Protein AF-X1DY77-F1 (afdb_monomer_lite)

pLDDT: mean 76.31, std 12.34, range [36.09, 91.56]

Secondary structure (DSSP, 8-state):
-----HHHHHHHHHHHHHHHHHHHHHHHHHS-TTTPPPHHHHHHHHHHIIIIIIHHHHHHHHHHHHHHHTT-THHHHHS-HHHHHHHHHHHHHHHHHHHTS--TTTTTTTHHHHHHHHHHHHHHHHHHHHHHHHHHHHHHHTTHHHHT-S-THHHHHHHHHHHHHHHHHHHHHHHHHHHHHHS-GGGPPPHHHHHHHHHHHHHHHHHHHHHHHHHHHHT-

Foldseek 3Di:
DLDLPLVVQLVLLVVLLVVQLVVLLVLLVLPPPLQHDDSVLSSVVSCCCSVVPLSVVLSVLLSVLSVCCVVPVLSVLCNDSLNSNLVSLVSSLVVCVVPVLPDPVCPPPRNVRNVVSSNVVSVVVSVVSVVVSVVSSCCVVVVLVVVVPPDPVLVVVLVVLLVVLLVVLVVVLVVLVVVLVPDDPVPRDPPVVSVVCSVVVSVVSSVVSNVVSCCPRRPD

Structure (mmCIF, N/CA/C/O backbone):
data_AF-X1DY77-F1
#
_entry.id   AF-X1DY77-F1
#
loop_
_atom_site.group_PDB
_atom_site.id
_atom_site.type_symbol
_atom_site.label_atom_id
_atom_site.label_alt_id
_atom_site.label_comp_id
_atom_site.label_asym_id
_atom_site.label_entity_id
_atom_site.label_seq_id
_atom_site.pdbx_PDB_ins_code
_atom_site.Cartn_x
_atom_site.Cartn_y
_atom_site.Cartn_z
_atom_site.occupancy
_atom_site.B_iso_or_equiv
_atom_site.auth_seq_id
_atom_site.auth_comp_id
_atom_site.auth_asym_id
_atom_site.auth_atom_id
_atom_site.pdbx_PDB_model_num
ATOM 1 N N . MET A 1 1 ? 27.088 0.551 -15.644 1.00 36.09 1 MET A N 1
ATOM 2 C CA . MET A 1 1 ? 27.548 -0.466 -14.673 1.00 36.09 1 MET A CA 1
ATOM 3 C C . MET A 1 1 ? 26.299 -1.178 -14.161 1.00 36.09 1 MET A C 1
ATOM 5 O O . MET A 1 1 ? 25.563 -0.593 -13.381 1.00 36.09 1 MET A O 1
ATOM 9 N N . PHE A 1 2 ? 25.967 -2.352 -14.708 1.00 44.09 2 PHE A N 1
ATOM 10 C CA . PHE A 1 2 ? 24.751 -3.098 -14.350 1.00 44.09 2 PHE A CA 1
ATOM 11 C C . PHE A 1 2 ? 25.019 -3.920 -13.085 1.00 44.09 2 PHE A C 1
ATOM 13 O O . PHE A 1 2 ? 25.392 -5.086 -13.156 1.00 44.09 2 PHE A O 1
ATOM 20 N N . GLY A 1 3 ? 24.928 -3.268 -11.926 1.00 52.00 3 GLY A N 1
ATOM 21 C CA . GLY A 1 3 ? 25.001 -3.931 -10.628 1.00 52.00 3 GLY A CA 1
ATOM 22 C C . GLY A 1 3 ? 23.601 -4.312 -10.166 1.00 52.00 3 GLY A C 1
ATOM 23 O O . GLY A 1 3 ? 22.729 -3.449 -10.092 1.00 52.00 3 GLY A O 1
ATOM 24 N N . LEU A 1 4 ? 23.393 -5.590 -9.856 1.00 59.97 4 LEU A N 1
ATOM 25 C CA . LEU A 1 4 ? 22.180 -6.063 -9.193 1.00 59.97 4 LEU A CA 1
ATOM 26 C C . LEU A 1 4 ? 22.016 -5.316 -7.865 1.00 59.97 4 LEU A C 1
ATOM 28 O O . LEU A 1 4 ? 22.877 -5.398 -6.986 1.00 59.97 4 LEU A O 1
ATOM 32 N N . ASN A 1 5 ? 20.914 -4.585 -7.703 1.00 75.88 5 ASN A N 1
ATOM 33 C CA . ASN A 1 5 ? 20.713 -3.695 -6.560 1.00 75.88 5 ASN A CA 1
ATOM 34 C C . ASN A 1 5 ? 19.994 -4.404 -5.400 1.00 75.88 5 ASN A C 1
ATOM 36 O O . ASN A 1 5 ? 19.032 -3.898 -4.816 1.00 75.88 5 ASN A O 1
ATOM 40 N N . TYR A 1 6 ? 20.485 -5.588 -5.021 1.00 78.75 6 TYR A N 1
ATOM 41 C CA . TYR A 1 6 ? 19.871 -6.419 -3.980 1.00 78.75 6 TYR A CA 1
ATOM 42 C C . TYR A 1 6 ? 19.746 -5.702 -2.627 1.00 78.75 6 TYR A C 1
ATOM 44 O O . TYR A 1 6 ? 18.747 -5.877 -1.929 1.00 78.75 6 TYR A O 1
ATOM 52 N N . GLY A 1 7 ? 20.715 -4.847 -2.276 1.00 80.88 7 GLY A N 1
ATOM 53 C CA . GLY A 1 7 ? 20.661 -4.030 -1.059 1.00 80.88 7 GLY A CA 1
ATOM 54 C C . GLY A 1 7 ? 19.498 -3.031 -1.067 1.00 80.88 7 GLY A C 1
ATOM 55 O O . GLY A 1 7 ? 18.752 -2.941 -0.091 1.00 80.88 7 GLY A O 1
ATOM 56 N N . LYS A 1 8 ? 19.280 -2.344 -2.197 1.00 81.69 8 LYS A N 1
ATOM 57 C CA . LYS A 1 8 ? 18.134 -1.442 -2.391 1.00 81.69 8 LYS A CA 1
ATOM 58 C C . LYS A 1 8 ? 16.816 -2.217 -2.318 1.00 81.69 8 LYS A C 1
ATOM 60 O O . LYS A 1 8 ? 15.925 -1.824 -1.568 1.00 81.69 8 LYS A O 1
ATOM 65 N N . ALA A 1 9 ? 16.721 -3.354 -3.011 1.00 81.62 9 ALA A N 1
ATOM 66 C CA . ALA A 1 9 ? 15.528 -4.199 -3.003 1.00 81.62 9 ALA A CA 1
ATOM 67 C C . ALA A 1 9 ? 15.159 -4.688 -1.589 1.00 81.62 9 ALA A C 1
ATOM 69 O O . ALA A 1 9 ? 13.974 -4.756 -1.246 1.00 81.62 9 ALA A O 1
ATOM 70 N N . LEU A 1 10 ? 16.156 -4.983 -0.748 1.00 84.19 10 LEU A N 1
ATOM 71 C CA . LEU A 1 10 ? 15.962 -5.381 0.647 1.00 84.19 10 LEU A CA 1
ATOM 72 C C . LEU A 1 10 ? 15.414 -4.218 1.488 1.00 84.19 10 LEU A C 1
ATOM 74 O O . LEU A 1 10 ? 14.390 -4.382 2.152 1.00 84.19 10 LEU A O 1
ATOM 78 N N . ILE A 1 11 ? 16.036 -3.036 1.415 1.00 85.50 11 ILE A N 1
ATOM 79 C CA . ILE A 1 11 ? 15.583 -1.836 2.142 1.00 85.50 11 ILE A CA 1
ATOM 80 C C . ILE A 1 11 ? 14.149 -1.473 1.745 1.00 85.50 11 ILE A C 1
ATOM 82 O O . ILE A 1 11 ? 13.287 -1.294 2.607 1.00 85.50 11 ILE A O 1
ATOM 86 N N . GLU A 1 12 ? 13.860 -1.429 0.445 1.00 82.75 12 GLU A N 1
ATOM 87 C CA . GLU A 1 12 ? 12.516 -1.139 -0.050 1.00 82.75 12 GLU A CA 1
ATOM 88 C C . GLU A 1 12 ? 11.497 -2.179 0.426 1.00 82.75 12 GLU A C 1
ATOM 90 O O . GLU A 1 12 ? 10.385 -1.818 0.802 1.00 82.75 12 GLU A O 1
ATOM 95 N N . SER A 1 13 ? 11.871 -3.463 0.460 1.00 86.00 13 SER A N 1
ATOM 96 C CA . SER A 1 13 ? 11.006 -4.533 0.971 1.00 86.00 13 SER A CA 1
ATOM 97 C C . SER A 1 13 ? 10.670 -4.343 2.452 1.00 86.00 13 SER A C 1
ATOM 99 O O . SER A 1 13 ? 9.516 -4.529 2.840 1.00 86.00 13 SER A O 1
ATOM 101 N N . ILE A 1 14 ? 11.639 -3.925 3.277 1.00 87.44 14 ILE A N 1
ATOM 102 C CA . ILE A 1 14 ? 11.403 -3.603 4.694 1.00 87.44 14 ILE A CA 1
ATOM 103 C C . ILE A 1 14 ? 10.400 -2.452 4.814 1.00 87.44 14 ILE A C 1
ATOM 105 O O . ILE A 1 14 ? 9.416 -2.571 5.548 1.00 87.44 14 ILE A O 1
ATOM 109 N N . ILE A 1 15 ? 10.625 -1.359 4.077 1.00 86.81 15 ILE A N 1
ATOM 110 C CA . ILE A 1 15 ? 9.761 -0.170 4.109 1.00 86.81 15 ILE A CA 1
ATOM 111 C C . ILE A 1 15 ? 8.336 -0.541 3.690 1.00 86.81 15 ILE A C 1
ATOM 113 O O . ILE A 1 15 ? 7.380 -0.239 4.402 1.00 86.81 15 ILE A O 1
ATOM 117 N N . ILE A 1 16 ? 8.189 -1.259 2.576 1.00 86.00 16 ILE A N 1
ATOM 118 C CA . ILE A 1 16 ? 6.907 -1.706 2.024 1.00 86.00 16 ILE A CA 1
ATOM 119 C C . ILE A 1 16 ? 6.121 -2.558 3.039 1.00 86.00 16 ILE A C 1
ATOM 121 O O . ILE A 1 16 ? 4.928 -2.328 3.265 1.00 86.00 16 ILE A O 1
ATOM 125 N N . VAL A 1 17 ? 6.782 -3.511 3.702 1.00 88.00 17 VAL A N 1
ATOM 126 C CA . VAL A 1 17 ? 6.154 -4.370 4.720 1.00 88.00 17 VAL A CA 1
ATOM 127 C C . VAL A 1 17 ? 5.771 -3.577 5.967 1.00 88.00 17 VAL A C 1
ATOM 129 O O . VAL A 1 17 ? 4.690 -3.787 6.529 1.00 88.00 17 VAL A O 1
ATOM 132 N N . PHE A 1 18 ? 6.623 -2.644 6.391 1.00 84.88 18 PHE A N 1
ATOM 133 C CA . PHE A 1 18 ? 6.347 -1.773 7.527 1.00 84.88 18 PHE A CA 1
ATOM 134 C C . PHE A 1 18 ? 5.140 -0.863 7.261 1.00 84.88 18 PHE A C 1
ATOM 136 O O . PHE A 1 18 ? 4.233 -0.783 8.092 1.00 84.88 18 PHE A O 1
ATOM 143 N N . VAL A 1 19 ? 5.067 -0.257 6.074 1.00 85.50 19 VAL A N 1
ATOM 144 C CA . VAL A 1 19 ? 3.920 0.549 5.631 1.00 85.50 19 VAL A CA 1
ATOM 145 C C . VAL A 1 19 ? 2.643 -0.291 5.618 1.00 85.50 19 VAL A C 1
ATOM 147 O O . VAL A 1 19 ? 1.632 0.127 6.185 1.00 85.50 19 VAL A O 1
ATOM 150 N N . LEU A 1 20 ? 2.677 -1.513 5.073 1.00 86.94 20 LEU A N 1
ATOM 151 C CA . LEU A 1 20 ? 1.517 -2.409 5.104 1.00 86.94 20 LEU A CA 1
ATOM 152 C C . LEU A 1 20 ? 1.081 -2.736 6.547 1.00 86.94 20 LEU A C 1
ATOM 154 O O . LEU A 1 20 ? -0.114 -2.735 6.859 1.00 86.94 20 LEU A O 1
ATOM 158 N N . TYR A 1 21 ? 2.025 -2.981 7.458 1.00 85.94 21 TYR A N 1
ATOM 159 C CA . TYR A 1 21 ? 1.723 -3.196 8.877 1.00 85.94 21 TYR A CA 1
ATOM 160 C C . TYR A 1 21 ? 1.044 -1.974 9.524 1.00 85.94 21 TYR A C 1
ATOM 162 O O . TYR A 1 21 ? 0.081 -2.127 10.281 1.00 85.94 21 TYR A O 1
ATOM 170 N N . LEU A 1 22 ? 1.490 -0.756 9.209 1.00 82.38 22 LEU A N 1
ATOM 171 C CA . LEU A 1 22 ? 0.853 0.467 9.702 1.00 82.38 22 LEU A CA 1
ATOM 172 C C . LEU A 1 22 ? -0.568 0.630 9.153 1.00 82.38 22 LEU A C 1
ATOM 174 O O . LEU A 1 22 ? -1.499 0.840 9.933 1.00 82.38 22 LEU A O 1
ATOM 178 N N . ILE A 1 23 ? -0.756 0.458 7.842 1.00 81.44 23 ILE A N 1
ATOM 179 C CA . ILE A 1 23 ? -2.066 0.595 7.193 1.00 81.44 23 ILE A CA 1
ATOM 180 C C . ILE A 1 23 ? -3.054 -0.442 7.727 1.00 81.44 23 ILE A C 1
ATOM 182 O O . ILE A 1 23 ? -4.193 -0.110 8.046 1.00 81.44 23 ILE A O 1
ATOM 186 N N . THR A 1 24 ? -2.635 -1.696 7.889 1.00 82.25 24 THR A N 1
ATOM 187 C CA . THR A 1 24 ? -3.516 -2.758 8.403 1.00 82.25 24 THR A CA 1
ATOM 188 C C . THR A 1 24 ? -3.959 -2.491 9.843 1.00 82.25 24 THR A C 1
ATOM 190 O O . THR A 1 24 ? -5.129 -2.692 10.179 1.00 82.25 24 THR A O 1
ATOM 193 N N . ASN A 1 25 ? -3.063 -1.981 10.692 1.00 79.88 25 ASN A N 1
ATOM 194 C CA . ASN A 1 25 ? -3.410 -1.544 12.043 1.00 79.88 25 ASN A CA 1
ATOM 195 C C . ASN A 1 25 ? -4.340 -0.331 12.037 1.00 79.88 25 ASN A C 1
ATOM 197 O O . ASN A 1 25 ? -5.276 -0.277 12.836 1.00 79.88 25 ASN A O 1
ATOM 201 N N . PHE A 1 26 ? -4.106 0.620 11.135 1.00 78.38 26 PHE A N 1
ATOM 202 C CA . PHE A 1 26 ? -4.973 1.774 10.961 1.00 78.38 26 PHE A CA 1
ATOM 203 C C . PHE A 1 26 ? -6.384 1.348 10.536 1.00 78.38 26 PHE A C 1
ATOM 205 O O . PHE A 1 26 ? -7.342 1.718 11.206 1.00 78.38 26 PHE A O 1
ATOM 212 N N . ILE A 1 27 ? -6.518 0.476 9.530 1.00 75.88 27 ILE A N 1
ATOM 213 C CA . ILE A 1 27 ? -7.805 -0.091 9.093 1.00 75.88 27 ILE A CA 1
ATOM 214 C C . ILE A 1 27 ? -8.527 -0.773 10.261 1.00 75.88 27 ILE A C 1
ATOM 216 O O . ILE A 1 27 ? -9.718 -0.546 10.463 1.00 75.88 27 ILE A O 1
ATOM 220 N N . ASN A 1 28 ? -7.823 -1.575 11.066 1.00 73.31 28 ASN A N 1
ATOM 221 C CA . ASN A 1 28 ? -8.437 -2.231 12.221 1.00 73.31 28 ASN A CA 1
ATOM 222 C C . ASN A 1 28 ? -8.915 -1.227 13.283 1.00 73.31 28 ASN A C 1
ATOM 224 O O . ASN A 1 28 ? -9.984 -1.419 13.854 1.00 73.31 28 ASN A O 1
ATOM 228 N N . ASN A 1 29 ? -8.170 -0.142 13.513 1.00 70.62 29 ASN A N 1
ATOM 229 C CA . ASN A 1 29 ? -8.554 0.910 14.458 1.00 70.62 29 ASN A CA 1
ATOM 230 C C . ASN A 1 29 ? -9.764 1.742 13.993 1.00 70.62 29 ASN A C 1
ATOM 232 O O . ASN A 1 29 ? -10.403 2.383 14.825 1.00 70.62 29 ASN A O 1
ATOM 236 N N . GLN A 1 30 ? -10.082 1.741 12.695 1.00 67.62 30 GLN A N 1
ATOM 237 C CA . GLN A 1 30 ? -11.253 2.434 12.139 1.00 67.62 30 GLN A CA 1
ATOM 238 C C . GLN A 1 30 ? -12.548 1.610 12.231 1.00 67.62 30 GLN A C 1
ATOM 240 O O . GLN A 1 30 ? -13.640 2.148 12.059 1.00 67.62 30 GLN A O 1
ATOM 245 N N . ILE A 1 31 ? -12.461 0.308 12.513 1.00 70.38 31 ILE A N 1
ATOM 246 C CA . ILE A 1 31 ? -13.645 -0.538 12.718 1.00 70.38 31 ILE A CA 1
ATOM 247 C C . ILE A 1 31 ? -14.280 -0.181 14.078 1.00 70.38 31 ILE A C 1
ATOM 249 O O . ILE A 1 31 ? -13.543 0.087 15.016 1.00 70.38 31 ILE A O 1
ATOM 253 N N . PRO A 1 32 ? -15.614 -0.154 14.237 1.00 59.62 32 PRO A N 1
ATOM 254 C CA . PRO A 1 32 ? -16.259 0.111 15.531 1.00 59.62 32 PRO A CA 1
ATOM 255 C C . PRO A 1 32 ? -15.797 -0.851 16.644 1.00 59.62 32 PRO A C 1
ATOM 257 O O . PRO A 1 32 ? -15.623 -2.039 16.376 1.00 59.62 32 PRO A O 1
ATOM 260 N N . GLU A 1 33 ? -15.585 -0.367 17.877 1.00 59.16 33 GLU A N 1
ATOM 261 C CA . GLU A 1 33 ? -14.994 -1.157 18.981 1.00 59.16 33 GLU A CA 1
ATOM 262 C C . GLU A 1 33 ? -15.805 -2.410 19.357 1.00 59.16 33 GLU A C 1
ATOM 264 O O . GLU A 1 33 ? -15.226 -3.431 19.727 1.00 59.16 33 GLU A O 1
ATOM 269 N N . ASP A 1 34 ? -17.127 -2.380 19.165 1.00 56.53 34 ASP A N 1
ATOM 270 C CA . ASP A 1 34 ? -18.046 -3.519 19.307 1.00 56.53 34 ASP A CA 1
ATOM 271 C C . ASP A 1 34 ? -17.766 -4.641 18.293 1.00 56.53 34 ASP A C 1
ATOM 273 O O . ASP A 1 34 ? -18.083 -5.810 18.528 1.00 56.53 34 ASP A O 1
ATOM 277 N N . LYS A 1 35 ? -17.120 -4.294 17.176 1.00 58.25 35 LYS A N 1
ATOM 278 C CA . LYS A 1 35 ? -16.745 -5.204 16.092 1.00 58.25 35 LYS A CA 1
ATOM 279 C C . LYS A 1 35 ? -15.238 -5.423 16.010 1.00 58.25 35 LYS A C 1
ATOM 281 O O . LYS A 1 35 ? -14.838 -6.297 15.258 1.00 58.25 35 LYS A O 1
ATOM 286 N N . GLN A 1 36 ? -14.396 -4.700 16.751 1.00 58.78 36 GLN A N 1
ATOM 287 C CA . GLN A 1 36 ? -12.937 -4.847 16.689 1.00 58.78 36 GLN A CA 1
ATOM 288 C C . GLN A 1 36 ? -12.445 -6.157 17.329 1.00 58.78 36 GLN A C 1
ATOM 290 O O . GLN A 1 36 ? -12.919 -6.601 18.379 1.00 58.78 36 GLN A O 1
ATOM 295 N N . LEU A 1 37 ? -11.409 -6.752 16.730 1.00 59.50 37 LEU A N 1
ATOM 296 C CA . LEU A 1 37 ? -10.575 -7.736 17.420 1.00 59.50 37 LEU A CA 1
ATOM 297 C C . LEU A 1 37 ? -9.810 -7.061 18.558 1.00 59.50 37 LEU A C 1
ATOM 299 O O . LEU A 1 37 ? -9.432 -5.894 18.455 1.00 59.50 37 LEU A O 1
ATOM 303 N N . SER A 1 38 ? -9.507 -7.819 19.617 1.00 63.75 38 SER A N 1
ATOM 304 C CA . SER A 1 38 ? -8.621 -7.340 20.682 1.00 63.75 38 SER A CA 1
ATOM 305 C C . SER A 1 38 ? -7.347 -6.749 20.070 1.00 63.75 38 SER A C 1
ATOM 307 O O . SER A 1 38 ? -6.587 -7.458 19.400 1.00 63.75 38 SER A O 1
ATOM 309 N N . LYS A 1 39 ? -7.125 -5.445 20.302 1.00 66.38 39 LYS A N 1
ATOM 310 C CA . LYS A 1 39 ? -6.032 -4.647 19.713 1.00 66.38 39 LYS A CA 1
ATOM 311 C C . LYS A 1 39 ? -4.674 -5.346 19.871 1.00 66.38 39 LYS A C 1
ATOM 313 O O . LYS A 1 39 ? -3.848 -5.309 18.963 1.00 66.38 39 LYS A O 1
ATOM 318 N N . LYS A 1 40 ? -4.461 -6.050 20.990 1.00 65.62 40 LYS A N 1
ATOM 319 C CA . LYS A 1 40 ? -3.225 -6.795 21.287 1.00 65.62 40 LYS A CA 1
ATOM 320 C C . LYS A 1 40 ? -3.063 -8.056 20.425 1.00 65.62 40 LYS A C 1
ATOM 322 O O . LYS A 1 40 ? -1.969 -8.324 19.933 1.00 65.62 40 LYS A O 1
ATOM 327 N N . VAL A 1 41 ? -4.142 -8.813 20.207 1.00 69.00 41 VAL A N 1
ATOM 328 C CA . VAL A 1 41 ? -4.125 -10.051 19.405 1.00 69.00 41 VAL A CA 1
ATOM 329 C C . VAL A 1 41 ? -3.974 -9.732 17.919 1.00 69.00 41 VAL A C 1
ATOM 331 O O . VAL A 1 41 ? -3.163 -10.364 17.240 1.00 69.00 41 VAL A O 1
ATOM 334 N N . PHE A 1 42 ? -4.703 -8.725 17.426 1.00 73.75 42 PHE A N 1
ATOM 335 C CA . PHE A 1 42 ? -4.614 -8.301 16.030 1.00 73.75 42 PHE A CA 1
ATOM 336 C C . PHE A 1 42 ? -3.218 -7.773 15.687 1.00 73.75 42 PHE A C 1
ATOM 338 O O . PHE A 1 42 ? -2.626 -8.249 14.722 1.00 73.75 42 PHE A O 1
ATOM 345 N N . LYS A 1 43 ? -2.642 -6.884 16.514 1.00 75.94 43 LYS A N 1
ATOM 346 C CA . LYS A 1 43 ? -1.280 -6.360 16.302 1.00 75.94 43 LYS A CA 1
ATOM 347 C C . LYS A 1 43 ? -0.238 -7.474 16.203 1.00 75.94 43 LYS A C 1
ATOM 349 O O . LYS A 1 43 ? 0.543 -7.493 15.259 1.00 75.94 43 LYS A O 1
ATOM 354 N N . ARG A 1 44 ? -0.261 -8.439 17.133 1.00 77.62 44 ARG A N 1
ATOM 355 C CA . ARG A 1 44 ? 0.700 -9.556 17.143 1.00 77.62 44 ARG A CA 1
ATOM 356 C C . ARG A 1 44 ? 0.577 -10.435 15.895 1.00 77.62 44 ARG A C 1
ATOM 358 O O . ARG A 1 44 ? 1.590 -10.837 15.335 1.00 77.62 44 ARG A O 1
ATOM 365 N N . ARG A 1 45 ? -0.648 -10.735 15.450 1.00 77.19 45 ARG A N 1
ATOM 366 C CA . ARG A 1 45 ? -0.871 -11.575 14.260 1.00 77.19 45 ARG A CA 1
ATOM 367 C C . ARG A 1 45 ? -0.602 -10.836 12.955 1.00 77.19 45 ARG A C 1
ATOM 369 O O . ARG A 1 45 ? -0.029 -11.437 12.056 1.00 77.19 45 ARG A O 1
ATOM 376 N N . SER A 1 46 ? -0.974 -9.561 12.863 1.00 79.06 46 SER A N 1
ATOM 377 C CA . SER A 1 46 ? -0.634 -8.716 11.715 1.00 79.06 46 SER A CA 1
ATOM 378 C C . SER A 1 46 ? 0.883 -8.615 11.560 1.00 79.06 46 SER A C 1
ATOM 380 O O . SER A 1 46 ? 1.399 -8.880 10.481 1.00 79.06 46 SER A O 1
ATOM 382 N N . ALA A 1 47 ? 1.611 -8.376 12.659 1.00 82.62 47 ALA A N 1
ATOM 383 C CA . ALA A 1 47 ? 3.072 -8.381 12.654 1.00 82.62 47 ALA A CA 1
ATOM 384 C C . ALA A 1 47 ? 3.641 -9.727 12.175 1.00 82.62 47 ALA A C 1
ATOM 386 O O . ALA A 1 47 ? 4.513 -9.743 11.314 1.00 82.62 47 ALA A O 1
ATOM 387 N N . LEU A 1 48 ? 3.114 -10.855 12.668 1.00 84.38 48 LEU A N 1
ATOM 388 C CA . LEU A 1 48 ? 3.561 -12.181 12.231 1.00 84.38 48 LEU A CA 1
ATOM 389 C C . LEU A 1 48 ? 3.350 -12.370 10.722 1.00 84.38 48 LEU A C 1
ATOM 391 O O . LEU A 1 48 ? 4.273 -12.769 10.023 1.00 84.38 48 LEU A O 1
ATOM 395 N N . ILE A 1 49 ? 2.167 -12.039 10.201 1.00 81.81 49 ILE A N 1
ATOM 396 C CA . ILE A 1 49 ? 1.888 -12.161 8.764 1.00 81.81 49 ILE A CA 1
ATOM 397 C C . ILE A 1 49 ? 2.819 -11.249 7.957 1.00 81.81 49 ILE A C 1
ATOM 399 O O . ILE A 1 49 ? 3.429 -11.713 6.999 1.00 81.81 49 ILE A O 1
ATOM 403 N N . CYS A 1 50 ? 2.968 -9.983 8.349 1.00 83.44 50 CYS A N 1
ATOM 404 C CA . CYS A 1 50 ? 3.815 -9.024 7.645 1.00 83.44 50 CYS A CA 1
ATOM 405 C C . CYS A 1 50 ? 5.292 -9.452 7.627 1.00 83.44 50 CYS A C 1
ATOM 407 O O . CYS A 1 50 ? 5.888 -9.553 6.559 1.00 83.44 50 CYS A O 1
ATOM 409 N N . PHE A 1 51 ? 5.883 -9.744 8.785 1.00 85.44 51 PHE A N 1
ATOM 410 C CA . PHE A 1 51 ? 7.329 -9.962 8.888 1.00 85.44 51 PHE A CA 1
ATOM 411 C C . PHE A 1 51 ? 7.769 -11.404 8.620 1.00 85.44 51 PHE A C 1
ATOM 413 O O . PHE A 1 51 ? 8.893 -11.611 8.181 1.00 85.44 51 PHE A O 1
ATOM 420 N N . VAL A 1 52 ? 6.916 -12.406 8.859 1.00 86.25 52 VAL A N 1
ATOM 421 C CA . VAL A 1 52 ? 7.296 -13.821 8.675 1.00 86.25 52 VAL A CA 1
ATOM 422 C C . VAL A 1 52 ? 6.841 -14.363 7.325 1.00 86.25 52 VAL A C 1
ATOM 424 O O . VAL A 1 52 ? 7.527 -15.194 6.745 1.00 86.25 52 VAL A O 1
ATOM 427 N N . ILE A 1 53 ? 5.690 -13.916 6.814 1.00 85.94 53 ILE A N 1
ATOM 428 C CA . ILE A 1 53 ? 5.114 -14.466 5.576 1.00 85.94 53 ILE A CA 1
ATOM 429 C C . ILE A 1 53 ? 5.331 -13.509 4.410 1.00 85.94 53 ILE A C 1
ATOM 431 O O . ILE A 1 53 ? 5.884 -13.891 3.385 1.00 85.94 53 ILE A O 1
ATOM 435 N N . VAL A 1 54 ? 4.892 -12.260 4.555 1.00 87.31 54 VAL A N 1
ATOM 436 C CA . VAL A 1 54 ? 4.900 -11.297 3.450 1.00 87.31 54 VAL A CA 1
ATOM 437 C C . VAL A 1 54 ? 6.325 -10.861 3.108 1.00 87.31 54 VAL A C 1
ATOM 439 O O . VAL A 1 54 ? 6.651 -10.770 1.928 1.00 87.31 54 VAL A O 1
ATOM 442 N N . PHE A 1 55 ? 7.182 -10.647 4.110 1.00 89.00 55 PHE A N 1
ATOM 443 C CA . PHE A 1 55 ? 8.558 -10.190 3.908 1.00 89.00 55 PHE A CA 1
ATOM 444 C C . PHE A 1 55 ? 9.435 -11.146 3.068 1.00 89.00 55 PHE A C 1
ATOM 446 O O . PHE A 1 55 ? 10.011 -10.685 2.082 1.00 89.00 55 PHE A O 1
ATOM 453 N N . PRO A 1 56 ? 9.503 -12.466 3.340 1.00 88.62 56 PRO A N 1
ATOM 454 C CA . PRO A 1 56 ? 10.245 -13.380 2.467 1.00 88.62 56 PRO A CA 1
ATOM 455 C C . PRO A 1 56 ? 9.674 -13.456 1.048 1.00 88.62 56 PRO A C 1
ATOM 457 O O . PRO A 1 56 ? 10.429 -13.531 0.082 1.00 88.62 56 PRO A O 1
ATOM 460 N N . ILE A 1 57 ? 8.343 -13.401 0.912 1.00 88.06 57 ILE A N 1
ATOM 461 C CA . ILE A 1 57 ? 7.680 -13.453 -0.397 1.00 88.06 57 ILE A CA 1
ATOM 462 C C . ILE A 1 57 ? 8.064 -12.237 -1.241 1.00 88.06 57 ILE A C 1
ATOM 464 O O . ILE A 1 57 ? 8.394 -12.400 -2.413 1.00 88.06 57 ILE A O 1
ATOM 468 N N . ILE A 1 58 ? 8.061 -11.028 -0.668 1.00 88.06 58 ILE A N 1
ATOM 469 C CA . ILE A 1 58 ? 8.385 -9.827 -1.444 1.00 88.06 58 ILE A CA 1
ATOM 470 C C . ILE A 1 58 ? 9.854 -9.774 -1.855 1.00 88.06 58 ILE A C 1
ATOM 472 O O . ILE A 1 58 ? 10.143 -9.415 -2.994 1.00 88.06 58 ILE A O 1
ATOM 476 N N . ILE A 1 59 ? 10.770 -10.196 -0.978 1.00 89.06 59 ILE A N 1
ATOM 477 C CA . ILE A 1 59 ? 12.188 -10.308 -1.334 1.00 89.06 59 ILE A CA 1
ATOM 478 C C . ILE A 1 59 ? 12.357 -11.292 -2.490 1.00 89.06 59 ILE A C 1
ATOM 480 O O . ILE A 1 59 ? 13.018 -10.963 -3.471 1.00 89.06 59 ILE A O 1
ATOM 484 N N . GLY A 1 60 ? 11.714 -12.461 -2.408 1.00 87.62 60 GLY A N 1
ATOM 485 C CA . GLY A 1 60 ? 11.756 -13.459 -3.475 1.00 87.62 60 GLY A CA 1
ATOM 486 C C . GLY A 1 60 ? 11.250 -12.906 -4.807 1.00 87.62 60 GLY A C 1
ATOM 487 O O . GLY A 1 60 ? 11.912 -13.069 -5.829 1.00 87.62 60 GLY A O 1
ATOM 488 N N . ILE A 1 61 ? 10.121 -12.193 -4.795 1.00 87.38 61 ILE A N 1
ATOM 489 C CA . ILE A 1 61 ? 9.547 -11.569 -5.997 1.00 87.38 61 ILE A CA 1
ATOM 490 C C . ILE A 1 61 ? 10.495 -10.518 -6.579 1.00 87.38 61 ILE A C 1
ATOM 492 O O . ILE A 1 61 ? 10.797 -10.577 -7.769 1.00 87.38 61 ILE A O 1
ATOM 496 N N . LYS A 1 62 ? 11.003 -9.590 -5.758 1.00 86.44 62 LYS A N 1
ATOM 497 C CA . LYS A 1 62 ? 11.916 -8.539 -6.226 1.00 86.44 62 LYS A CA 1
ATOM 498 C C . LYS A 1 62 ? 13.209 -9.112 -6.782 1.00 86.44 62 LYS A C 1
ATOM 500 O O . LYS A 1 62 ? 13.637 -8.707 -7.852 1.00 86.44 62 LYS A O 1
ATOM 505 N N . PHE A 1 63 ? 13.804 -10.093 -6.108 1.00 88.25 63 PHE A N 1
ATOM 506 C CA . PHE A 1 63 ? 15.022 -10.739 -6.598 1.00 88.25 63 PHE A CA 1
ATOM 507 C C . PHE A 1 63 ? 14.772 -11.476 -7.913 1.00 88.25 63 PHE A C 1
ATOM 509 O O . PHE A 1 63 ? 15.610 -11.426 -8.812 1.00 88.25 63 PHE A O 1
ATOM 516 N N . THR A 1 64 ? 13.606 -12.113 -8.049 1.00 87.81 64 THR A N 1
ATOM 517 C CA . THR A 1 64 ? 13.203 -12.776 -9.292 1.00 87.81 64 THR A CA 1
ATOM 518 C C . THR A 1 64 ? 13.051 -11.760 -10.422 1.00 87.81 64 THR A C 1
ATOM 520 O O . THR A 1 64 ? 13.624 -11.968 -11.484 1.00 87.81 64 THR A O 1
ATOM 523 N N . PHE A 1 65 ? 12.359 -10.636 -10.211 1.00 86.38 65 PHE A N 1
ATOM 524 C CA . PHE A 1 65 ? 12.211 -9.607 -11.247 1.00 86.38 65 PHE A CA 1
ATOM 525 C C . PHE A 1 65 ? 13.521 -8.893 -11.591 1.00 86.38 65 PHE A C 1
ATOM 527 O O . PHE A 1 65 ? 13.787 -8.689 -12.772 1.00 86.38 65 PHE A O 1
ATOM 534 N N . GLU A 1 66 ? 14.368 -8.594 -10.604 1.00 81.38 66 GLU A N 1
ATOM 535 C CA . GLU A 1 66 ? 15.706 -8.029 -10.827 1.00 81.38 66 GLU A CA 1
ATOM 536 C C . GLU A 1 66 ? 16.563 -8.964 -11.698 1.00 81.38 66 GLU A C 1
ATOM 538 O O . GLU A 1 66 ? 17.251 -8.526 -12.616 1.00 81.38 66 GLU A O 1
ATOM 543 N N . THR A 1 67 ? 16.473 -10.274 -11.447 1.00 85.12 67 THR A N 1
ATOM 544 C CA . THR A 1 67 ? 17.202 -11.289 -12.217 1.00 85.12 67 THR A CA 1
ATOM 545 C C . THR A 1 67 ? 16.614 -11.454 -13.618 1.00 85.12 67 THR A C 1
ATOM 547 O O . THR A 1 67 ? 17.354 -11.517 -14.594 1.00 85.12 67 THR A O 1
ATOM 550 N N . LEU A 1 68 ? 15.284 -11.498 -13.743 1.00 85.75 68 LEU A N 1
ATOM 551 C CA . LEU A 1 68 ? 14.594 -11.676 -15.022 1.00 85.75 68 LEU A CA 1
ATOM 552 C C . LEU A 1 68 ? 14.736 -10.463 -15.952 1.00 85.75 68 LEU A C 1
ATOM 554 O O . LEU A 1 68 ? 14.760 -10.640 -17.169 1.00 85.75 68 LEU A O 1
ATOM 558 N N . TRP A 1 69 ? 14.886 -9.253 -15.407 1.00 79.94 69 TRP A N 1
ATOM 559 C CA . TRP A 1 69 ? 15.153 -8.042 -16.192 1.00 79.94 69 TRP A CA 1
ATOM 560 C C . TRP A 1 69 ? 16.432 -8.148 -17.030 1.00 79.94 69 TRP A C 1
ATOM 562 O O . TRP A 1 69 ? 16.462 -7.642 -18.150 1.00 79.94 69 TRP A O 1
ATOM 572 N N . LEU A 1 70 ? 17.454 -8.862 -16.542 1.00 79.50 70 LEU A N 1
ATOM 573 C CA . LEU A 1 70 ? 18.679 -9.108 -17.312 1.00 79.50 70 LEU A CA 1
ATOM 574 C C . LEU A 1 70 ? 18.408 -9.868 -18.619 1.00 79.50 70 LEU A C 1
ATOM 576 O O . LEU A 1 70 ? 19.163 -9.722 -19.576 1.00 79.50 70 LEU A O 1
ATOM 580 N N . PHE A 1 71 ? 17.337 -10.665 -18.662 1.00 83.69 71 PHE A N 1
ATOM 581 C CA . PHE A 1 71 ? 16.953 -11.460 -19.827 1.00 83.69 71 PHE A CA 1
ATOM 582 C C . PHE A 1 71 ? 15.905 -10.767 -20.698 1.00 83.69 71 PHE A C 1
ATOM 584 O O . PHE A 1 71 ? 15.907 -10.947 -21.914 1.00 83.69 71 PHE A O 1
ATOM 591 N N . ASN A 1 72 ? 14.987 -10.000 -20.104 1.00 79.31 72 ASN A N 1
ATOM 592 C CA . ASN A 1 72 ? 13.953 -9.293 -20.853 1.00 79.31 72 ASN A CA 1
ATOM 593 C C . ASN A 1 72 ? 13.553 -7.986 -20.168 1.00 79.31 72 ASN A C 1
ATOM 595 O O . ASN A 1 72 ? 13.159 -7.966 -18.998 1.00 79.31 72 ASN A O 1
ATOM 599 N N . SER A 1 73 ? 13.553 -6.903 -20.948 1.00 75.50 73 SER A N 1
ATOM 600 C CA . SER A 1 73 ? 13.252 -5.576 -20.437 1.00 75.50 73 SER A CA 1
ATOM 601 C C . SER A 1 73 ? 11.827 -5.422 -19.881 1.00 75.50 73 SER A C 1
ATOM 603 O O . SER A 1 73 ? 11.547 -4.561 -19.052 1.00 75.50 73 SER A O 1
ATOM 605 N N . ILE A 1 74 ? 10.893 -6.285 -20.277 1.00 79.06 74 ILE A N 1
ATOM 606 C CA . ILE A 1 74 ? 9.519 -6.213 -19.774 1.00 79.06 74 ILE A CA 1
ATOM 607 C C . ILE A 1 74 ? 9.439 -6.410 -18.250 1.00 79.06 74 ILE A C 1
ATOM 609 O O . ILE A 1 74 ? 8.531 -5.888 -17.611 1.00 79.06 74 ILE A O 1
ATOM 613 N N . PHE A 1 75 ? 10.407 -7.107 -17.642 1.00 81.25 75 PHE A N 1
ATOM 614 C CA . PHE A 1 75 ? 10.412 -7.370 -16.201 1.00 81.25 75 PHE A CA 1
ATOM 615 C C . PHE A 1 75 ? 10.757 -6.148 -15.339 1.00 81.25 75 PHE A C 1
ATOM 617 O O . PHE A 1 75 ? 10.414 -6.149 -14.157 1.00 81.25 75 PHE A O 1
ATOM 624 N N . LEU A 1 76 ? 11.317 -5.070 -15.904 1.00 74.94 76 LEU A N 1
ATOM 625 C CA . LEU A 1 76 ? 11.466 -3.801 -15.172 1.00 74.94 76 LEU A CA 1
ATOM 626 C C . LEU A 1 76 ? 10.116 -3.176 -14.859 1.00 74.94 76 LEU A C 1
ATOM 628 O O . LEU A 1 76 ? 9.941 -2.657 -13.761 1.00 74.94 76 LEU A O 1
ATOM 632 N N . ALA A 1 77 ? 9.136 -3.317 -15.758 1.00 75.81 77 ALA A N 1
ATOM 633 C CA . ALA A 1 77 ? 7.783 -2.828 -15.510 1.00 75.81 77 ALA A CA 1
ATOM 634 C C . ALA A 1 77 ? 7.147 -3.472 -14.267 1.00 75.81 77 ALA A C 1
ATOM 636 O O . ALA A 1 77 ? 6.360 -2.845 -13.558 1.00 75.81 77 ALA A O 1
ATOM 637 N N . PHE A 1 78 ? 7.520 -4.720 -13.976 1.00 81.38 78 PHE A N 1
ATOM 638 C CA . PHE A 1 78 ? 7.030 -5.468 -12.821 1.00 81.38 78 PHE A CA 1
ATOM 639 C C . PHE A 1 78 ? 7.879 -5.263 -11.560 1.00 81.38 78 PHE A C 1
ATOM 641 O O . PHE A 1 78 ? 7.378 -5.458 -10.451 1.00 81.38 78 PHE A O 1
ATOM 648 N N . ASN A 1 79 ? 9.123 -4.796 -11.698 1.00 82.38 79 ASN A N 1
ATOM 649 C CA . ASN A 1 79 ? 10.019 -4.464 -10.588 1.00 82.38 79 ASN A CA 1
ATOM 650 C C . ASN A 1 79 ? 9.754 -3.061 -10.005 1.00 82.38 79 ASN A C 1
ATOM 652 O O . ASN A 1 79 ? 10.670 -2.311 -9.673 1.00 82.38 79 ASN A O 1
ATOM 656 N N . ASN A 1 80 ? 8.479 -2.686 -9.888 1.00 82.50 80 ASN A N 1
ATOM 657 C CA . ASN A 1 80 ? 8.053 -1.402 -9.342 1.00 82.50 80 ASN A CA 1
ATOM 658 C C . ASN A 1 80 ? 7.527 -1.574 -7.903 1.00 82.50 80 ASN A C 1
ATOM 660 O O . ASN A 1 80 ? 6.859 -2.563 -7.568 1.00 82.50 80 ASN A O 1
ATOM 664 N N . ASN A 1 81 ? 7.796 -0.589 -7.040 1.00 84.38 81 ASN A N 1
ATOM 665 C CA . ASN A 1 81 ? 7.299 -0.532 -5.664 1.00 84.38 81 ASN A CA 1
ATOM 666 C C . ASN A 1 81 ? 5.763 -0.575 -5.576 1.00 84.38 81 ASN A C 1
ATOM 668 O O . ASN A 1 81 ? 5.236 -1.235 -4.682 1.00 84.38 81 ASN A O 1
ATOM 672 N N . ALA A 1 82 ? 5.036 0.045 -6.509 1.00 85.31 82 ALA A N 1
ATOM 673 C CA . ALA A 1 82 ? 3.574 0.013 -6.559 1.00 85.31 82 ALA A CA 1
ATOM 674 C C . ALA A 1 82 ? 3.031 -1.400 -6.839 1.00 85.31 82 ALA A C 1
ATOM 676 O O . ALA A 1 82 ? 2.119 -1.870 -6.156 1.00 85.31 82 ALA A O 1
ATOM 677 N N . VAL A 1 83 ? 3.638 -2.113 -7.793 1.00 87.25 83 VAL A N 1
ATOM 678 C CA . VAL A 1 83 ? 3.282 -3.501 -8.142 1.00 87.25 83 VAL A CA 1
ATOM 679 C C . VAL A 1 83 ? 3.588 -4.437 -6.984 1.00 87.25 83 VAL A C 1
ATOM 681 O O . VAL A 1 83 ? 2.728 -5.196 -6.536 1.00 87.25 83 VAL A O 1
ATOM 684 N N . SER A 1 84 ? 4.797 -4.309 -6.440 1.00 87.81 84 SER A N 1
ATOM 685 C CA . SER A 1 84 ? 5.232 -4.984 -5.220 1.00 87.81 84 SER A CA 1
ATOM 686 C C . SER A 1 84 ? 4.216 -4.792 -4.091 1.00 87.81 84 SER A C 1
ATOM 688 O O . SER A 1 84 ? 3.781 -5.763 -3.470 1.00 87.81 84 SER A O 1
ATOM 690 N N . PHE A 1 85 ? 3.772 -3.551 -3.870 1.00 87.56 85 PHE A N 1
ATOM 691 C CA . PHE A 1 85 ? 2.793 -3.196 -2.848 1.00 87.56 85 PHE A CA 1
ATOM 692 C C . PHE A 1 85 ? 1.409 -3.827 -3.089 1.00 87.56 85 PHE A C 1
ATOM 694 O O . PHE A 1 85 ? 0.785 -4.351 -2.159 1.00 87.56 85 PHE A O 1
ATOM 701 N N . ALA A 1 86 ? 0.921 -3.837 -4.331 1.00 89.50 86 ALA A N 1
ATOM 702 C CA . ALA A 1 86 ? -0.352 -4.465 -4.686 1.00 89.50 86 ALA A CA 1
ATOM 703 C C . ALA A 1 86 ? -0.325 -5.991 -4.478 1.00 89.50 86 ALA A C 1
ATOM 705 O O . ALA A 1 86 ? -1.253 -6.563 -3.884 1.00 89.50 86 ALA A O 1
ATOM 706 N N . ILE A 1 87 ? 0.771 -6.649 -4.875 1.00 89.25 87 ILE A N 1
ATOM 707 C CA . ILE A 1 87 ? 0.964 -8.088 -4.666 1.00 89.25 87 ILE A CA 1
ATOM 708 C C . ILE A 1 87 ? 0.970 -8.406 -3.170 1.00 89.25 87 ILE A C 1
ATOM 710 O O . ILE A 1 87 ? 0.188 -9.250 -2.725 1.00 89.25 87 ILE A O 1
ATOM 714 N N . ILE A 1 88 ? 1.775 -7.704 -2.363 1.00 88.56 88 ILE A N 1
ATOM 715 C CA . ILE A 1 88 ? 1.850 -8.005 -0.927 1.00 88.56 88 ILE A CA 1
ATOM 716 C C . ILE A 1 88 ? 0.537 -7.741 -0.199 1.00 88.56 88 ILE A C 1
ATOM 718 O O . ILE A 1 88 ? 0.190 -8.482 0.718 1.00 88.56 88 ILE A O 1
ATOM 722 N N . THR A 1 89 ? -0.224 -6.732 -0.623 1.00 86.94 89 THR A N 1
ATOM 723 C CA . THR A 1 89 ? -1.538 -6.435 -0.051 1.00 86.94 89 THR A CA 1
ATOM 724 C C . THR A 1 89 ? -2.496 -7.595 -0.325 1.00 86.94 89 THR A C 1
ATOM 726 O O . THR A 1 89 ? -3.228 -8.034 0.566 1.00 86.94 89 THR A O 1
ATOM 729 N N . THR A 1 90 ? -2.440 -8.161 -1.532 1.00 89.81 90 THR A N 1
ATOM 730 C CA . THR A 1 90 ? -3.239 -9.327 -1.933 1.00 89.81 90 THR A CA 1
ATOM 731 C C . THR A 1 90 ? -2.832 -10.585 -1.158 1.00 89.81 90 THR A C 1
ATOM 733 O O . THR A 1 90 ? -3.686 -11.293 -0.615 1.00 89.81 90 THR A O 1
ATOM 736 N N . VAL A 1 91 ? -1.526 -10.834 -1.025 1.00 87.31 91 VAL A N 1
ATOM 737 C CA . VAL A 1 91 ? -0.972 -11.943 -0.231 1.00 87.31 91 VAL A CA 1
ATOM 738 C C . VAL A 1 91 ? -1.392 -11.809 1.234 1.00 87.31 91 VAL A C 1
ATOM 740 O O . VAL A 1 91 ? -1.952 -12.741 1.816 1.00 87.31 91 VAL A O 1
ATOM 743 N N . PHE A 1 92 ? -1.213 -10.628 1.826 1.00 87.25 92 PHE A N 1
ATOM 744 C CA . PHE A 1 92 ? -1.631 -10.347 3.194 1.00 87.25 92 PHE A CA 1
ATOM 745 C C . PHE A 1 92 ? -3.128 -10.581 3.386 1.00 87.25 92 PHE A C 1
ATOM 747 O O . PHE A 1 92 ? -3.524 -11.182 4.383 1.00 87.25 92 PHE A O 1
ATOM 754 N N . TYR A 1 93 ? -3.983 -10.160 2.450 1.00 85.50 93 TYR A N 1
ATOM 755 C CA . TYR A 1 93 ? -5.422 -10.427 2.522 1.00 85.50 93 TYR A CA 1
ATOM 756 C C . TYR A 1 93 ? -5.726 -11.930 2.601 1.00 85.50 93 TYR A C 1
ATOM 758 O O . TYR A 1 93 ? -6.514 -12.374 3.441 1.00 85.50 93 TYR A O 1
ATOM 766 N N . PHE A 1 94 ? -5.068 -12.732 1.764 1.00 84.56 94 PHE A N 1
ATOM 767 C CA . PHE A 1 94 ? -5.262 -14.177 1.747 1.00 84.56 94 PHE A CA 1
ATOM 768 C C . PHE A 1 94 ? -4.849 -14.827 3.078 1.00 84.56 94 PHE A C 1
ATOM 770 O O . PHE A 1 94 ? -5.608 -15.605 3.669 1.00 84.56 94 PHE A O 1
ATOM 777 N N . PHE A 1 95 ? -3.680 -14.455 3.605 1.00 81.38 95 PHE A N 1
ATOM 778 C CA . PHE A 1 95 ? -3.168 -14.998 4.863 1.00 81.38 95 PHE A CA 1
ATOM 779 C C . PHE A 1 95 ? -3.904 -14.465 6.091 1.00 81.38 95 PHE A C 1
ATOM 781 O O . PHE A 1 95 ? -4.201 -15.240 6.998 1.00 81.38 95 PHE A O 1
ATOM 788 N N . SER A 1 96 ? -4.280 -13.187 6.118 1.00 76.19 96 SER A N 1
ATOM 789 C CA . SER A 1 96 ? -5.091 -12.599 7.193 1.00 76.19 96 SER A CA 1
ATOM 790 C C . SER A 1 96 ? -6.452 -13.281 7.290 1.00 76.19 96 SER A C 1
ATOM 792 O O . SER A 1 96 ? -6.861 -13.675 8.384 1.00 76.19 96 SER A O 1
ATOM 794 N N . LYS A 1 97 ? -7.103 -13.566 6.155 1.00 73.19 97 LYS A N 1
ATOM 795 C CA . LYS A 1 97 ? -8.344 -14.350 6.119 1.00 73.19 97 LYS A CA 1
ATOM 796 C C . LYS A 1 97 ? -8.170 -15.745 6.733 1.00 73.19 97 LYS A C 1
ATOM 798 O O . LYS A 1 97 ? -9.092 -16.236 7.376 1.00 73.19 97 LYS A O 1
ATOM 803 N N . LYS A 1 98 ? -7.017 -16.398 6.563 1.00 72.56 98 LYS A N 1
ATOM 804 C CA . LYS A 1 98 ? -6.786 -17.769 7.056 1.00 72.56 98 LYS A CA 1
ATOM 805 C C . LYS A 1 98 ? -6.256 -17.825 8.493 1.00 72.56 98 LYS A C 1
ATOM 807 O O . LYS A 1 98 ? -6.636 -18.724 9.234 1.00 72.56 98 LYS A O 1
ATOM 812 N N . LEU A 1 99 ? -5.388 -16.895 8.891 1.00 67.25 99 LEU A N 1
ATOM 813 C CA . LEU A 1 99 ? -4.649 -16.927 10.160 1.00 67.25 99 LEU A CA 1
ATOM 814 C C . LEU A 1 99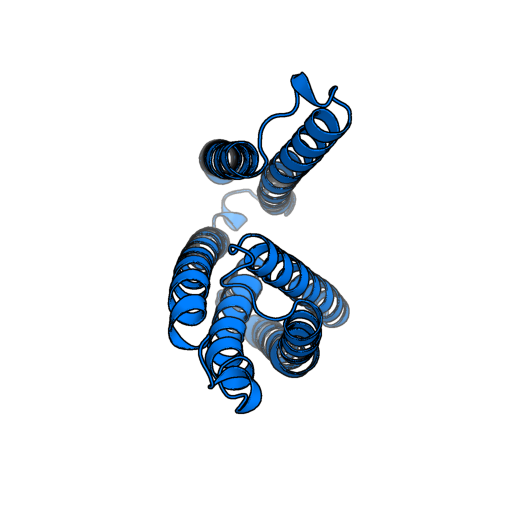 ? -5.279 -16.066 11.253 1.00 67.25 99 LEU A C 1
ATOM 816 O O . LEU A 1 99 ? -5.163 -16.409 12.425 1.00 67.25 99 LEU A O 1
ATOM 820 N N . ILE A 1 100 ? -5.970 -14.975 10.917 1.00 63.88 100 ILE A N 1
ATOM 821 C CA . ILE A 1 100 ? -6.636 -14.130 11.922 1.00 63.88 100 ILE A CA 1
ATOM 822 C C . ILE A 1 100 ? -8.019 -14.698 12.282 1.00 63.88 100 ILE A C 1
ATOM 824 O O . ILE A 1 100 ? -8.432 -14.597 13.433 1.00 63.88 100 ILE A O 1
ATOM 828 N N . LEU A 1 101 ? -8.692 -15.388 11.352 1.00 58.56 101 LEU A N 1
ATOM 829 C CA . LEU A 1 101 ? -10.064 -15.896 11.525 1.00 58.56 101 LEU A CA 1
ATOM 830 C C . LEU A 1 101 ? -10.174 -17.358 12.013 1.00 58.56 101 LEU A C 1
ATOM 832 O O . LEU A 1 101 ? -11.274 -17.895 12.031 1.00 58.56 101 LEU A O 1
ATOM 836 N N . LYS A 1 102 ? -9.073 -18.043 12.367 1.00 55.94 102 LYS A N 1
ATOM 837 C CA . LYS A 1 102 ? -9.101 -19.476 12.758 1.00 55.94 102 LYS A CA 1
ATOM 838 C C . LYS A 1 102 ? -9.092 -19.726 14.274 1.00 55.94 102 LYS A C 1
ATOM 840 O O . LYS A 1 102 ? -9.089 -20.884 14.692 1.00 55.94 102 LYS A O 1
ATOM 845 N N . ASP A 1 103 ? -9.053 -18.681 15.100 1.00 55.94 103 ASP A N 1
ATOM 846 C CA . ASP A 1 103 ? -8.865 -18.823 16.548 1.00 55.94 103 ASP A CA 1
ATOM 847 C C . ASP A 1 103 ? -10.147 -19.272 17.271 1.00 55.94 103 ASP A C 1
ATOM 849 O O . ASP A 1 103 ? -11.155 -18.568 17.293 1.00 55.94 103 ASP A O 1
ATOM 853 N N . LYS A 1 104 ? -10.094 -20.442 17.919 1.00 48.34 104 LYS A N 1
ATOM 854 C CA . LYS A 1 104 ? -11.220 -21.019 18.669 1.00 48.34 104 LYS A CA 1
ATOM 855 C C . LYS A 1 104 ? -11.652 -20.156 19.868 1.00 48.34 104 LYS A C 1
ATOM 857 O O . LYS A 1 104 ? -12.808 -20.251 20.260 1.00 48.34 104 LYS A O 1
ATOM 862 N N . ARG A 1 105 ? -10.792 -19.271 20.404 1.00 50.69 105 ARG A N 1
ATOM 863 C CA . ARG A 1 105 ? -11.159 -18.334 21.494 1.00 50.69 105 ARG A CA 1
ATOM 864 C C . ARG A 1 105 ? -12.071 -17.176 21.053 1.00 50.69 105 ARG A C 1
ATOM 866 O O . ARG A 1 105 ? -12.654 -16.522 21.907 1.00 50.69 105 ARG A O 1
ATOM 873 N N . ILE A 1 106 ? -12.212 -16.923 19.746 1.00 51.28 106 ILE A N 1
ATOM 874 C CA . ILE A 1 106 ? -13.047 -15.838 19.183 1.00 51.28 106 ILE A CA 1
ATOM 875 C C . ILE A 1 106 ? -14.425 -16.361 18.705 1.00 51.28 106 ILE A C 1
ATOM 877 O O . ILE A 1 106 ? -15.352 -15.575 18.491 1.00 51.28 106 ILE A O 1
ATOM 881 N N . ARG A 1 107 ? -14.603 -17.691 18.623 1.00 46.62 107 ARG A N 1
ATOM 882 C CA . ARG A 1 107 ? -15.806 -18.364 18.087 1.00 46.62 107 ARG A CA 1
ATOM 883 C C . ARG A 1 107 ? -17.104 -18.130 18.853 1.00 46.62 107 ARG A C 1
ATOM 885 O O . ARG A 1 107 ? -18.162 -18.310 18.268 1.00 46.62 107 ARG A O 1
ATOM 892 N N . ALA A 1 108 ? -17.053 -17.744 20.127 1.00 47.22 108 ALA A N 1
ATOM 893 C CA . ALA A 1 108 ? -18.237 -17.818 20.983 1.00 47.22 108 ALA A CA 1
ATOM 894 C C . ALA A 1 108 ? -19.318 -16.744 20.719 1.00 47.22 108 ALA A C 1
ATOM 896 O O . ALA A 1 108 ? -20.453 -16.966 21.115 1.00 47.22 108 ALA A O 1
ATOM 897 N N . SER A 1 109 ? -19.039 -15.621 20.036 1.00 47.16 109 SER A N 1
ATOM 898 C CA . SER A 1 109 ? -20.122 -14.708 19.578 1.00 47.16 109 SER A CA 1
ATOM 899 C C . SER A 1 109 ? -19.733 -13.633 1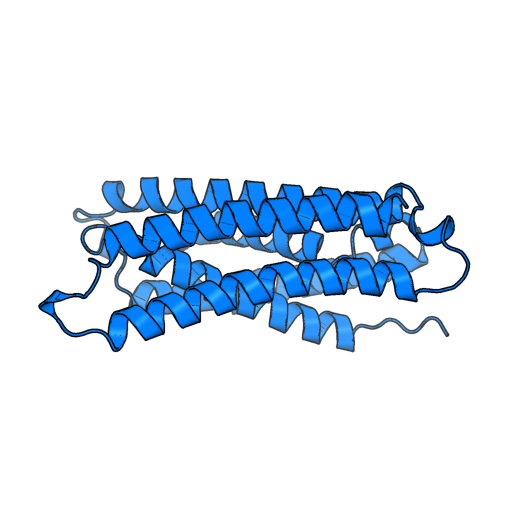8.546 1.00 47.16 109 SER A C 1
ATOM 901 O O . SER A 1 109 ? -20.613 -13.017 17.947 1.00 47.16 109 SER A O 1
ATOM 903 N N . ARG A 1 110 ? -18.435 -13.379 18.290 1.00 50.09 110 ARG A N 1
ATOM 904 C CA . ARG A 1 110 ? -17.970 -12.197 17.519 1.00 50.09 110 ARG A CA 1
ATOM 905 C C . ARG A 1 110 ? -17.487 -12.462 16.084 1.00 50.09 110 ARG A C 1
ATOM 907 O O . ARG A 1 110 ? -17.261 -11.505 15.343 1.00 50.09 110 ARG A O 1
ATOM 914 N N . GLU A 1 111 ? -17.348 -13.721 15.651 1.00 50.12 111 GLU A N 1
ATOM 915 C CA . GLU A 1 111 ? -16.782 -14.067 14.327 1.00 50.12 111 GLU A CA 1
ATOM 916 C C . GLU A 1 111 ? -17.606 -13.551 13.133 1.00 50.12 111 GLU A C 1
ATOM 918 O O . GLU A 1 111 ? -17.038 -13.181 12.101 1.00 50.12 111 GLU A O 1
ATOM 923 N N . VAL A 1 112 ? -18.936 -13.488 13.249 1.00 51.28 112 VAL A N 1
ATOM 924 C CA . VAL A 1 112 ? -19.813 -13.132 12.118 1.00 51.28 112 VAL A CA 1
ATOM 925 C C . VAL A 1 112 ? -19.860 -11.614 11.882 1.00 51.28 112 VAL A C 1
ATOM 927 O O . VAL A 1 112 ? -19.931 -1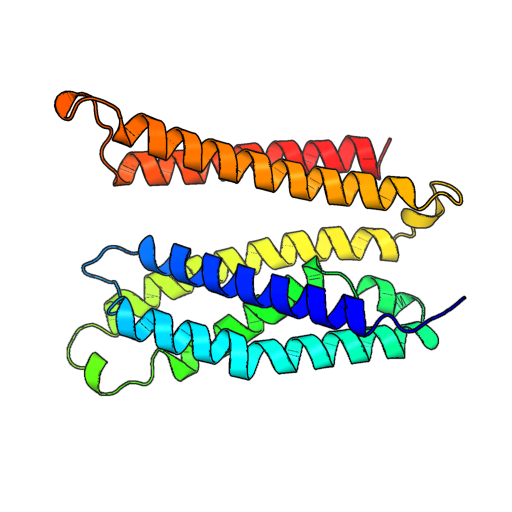1.171 10.732 1.00 51.28 112 VAL A O 1
ATOM 930 N N . HIS A 1 113 ? -19.747 -10.803 12.943 1.00 51.09 113 HIS A N 1
ATOM 931 C CA . HIS A 1 113 ? -19.887 -9.344 12.858 1.00 51.09 113 HIS A CA 1
ATOM 932 C C . HIS A 1 113 ? -18.608 -8.598 12.436 1.00 51.09 113 HIS A C 1
ATOM 934 O O . HIS A 1 113 ? -18.723 -7.583 11.750 1.00 51.09 113 HIS A O 1
ATOM 940 N N . PHE A 1 114 ? -17.406 -9.094 12.762 1.00 54.59 114 PHE A N 1
ATOM 941 C CA . PHE A 1 114 ? -16.127 -8.474 12.352 1.00 54.59 114 PHE A CA 1
ATOM 942 C C . PHE A 1 114 ? -15.719 -8.815 10.913 1.00 54.59 114 PHE A C 1
ATOM 944 O O . PHE A 1 114 ? -15.182 -7.983 10.177 1.00 54.59 114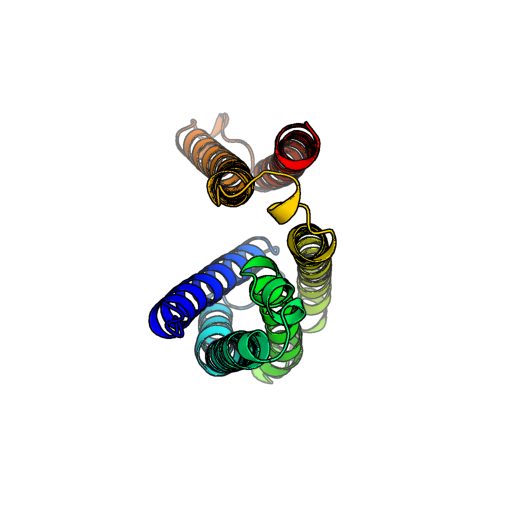 PHE A O 1
ATOM 951 N N . LYS A 1 115 ? -15.984 -10.058 10.495 1.00 62.72 115 LYS A N 1
ATOM 952 C CA . LYS A 1 115 ? -15.490 -10.610 9.229 1.00 62.72 115 LYS A CA 1
ATOM 953 C C . LYS A 1 115 ? -15.979 -9.812 8.021 1.00 62.72 115 LYS A C 1
ATOM 955 O O . LYS A 1 115 ? -15.211 -9.582 7.095 1.00 62.72 115 LYS A O 1
ATOM 960 N N . LYS A 1 116 ? -17.231 -9.348 8.034 1.00 66.56 116 LYS A N 1
ATOM 961 C CA . LYS A 1 116 ? -17.832 -8.602 6.916 1.00 66.56 116 LYS A CA 1
ATOM 962 C C . LYS A 1 116 ? -17.219 -7.201 6.703 1.00 66.56 116 LYS A C 1
ATOM 964 O O . LYS A 1 116 ? -16.774 -6.949 5.583 1.00 66.56 116 LYS A O 1
ATOM 969 N N . PRO A 1 117 ? -17.152 -6.298 7.705 1.00 69.25 117 PRO A N 1
ATOM 970 C CA . PRO A 1 117 ? -16.625 -4.945 7.508 1.00 69.25 117 PRO A CA 1
ATOM 971 C C . PRO A 1 117 ? -15.128 -4.919 7.190 1.00 69.25 117 PRO A C 1
ATOM 973 O O . PRO A 1 117 ? -14.741 -4.237 6.244 1.00 69.25 117 PRO A O 1
ATOM 976 N N . PHE A 1 118 ? -14.299 -5.705 7.892 1.00 72.00 118 PHE A N 1
ATOM 977 C CA . PHE A 1 118 ? -12.863 -5.772 7.595 1.00 72.00 118 PHE A CA 1
ATOM 978 C C . PHE A 1 118 ? -12.615 -6.270 6.166 1.00 72.00 118 PHE A C 1
ATOM 980 O O . PHE A 1 118 ? -11.883 -5.635 5.415 1.00 72.00 118 PHE A O 1
ATOM 987 N N . ILE A 1 119 ? -13.284 -7.353 5.747 1.00 75.81 119 ILE A N 1
ATOM 988 C CA . ILE A 1 119 ? -13.149 -7.879 4.380 1.00 75.81 119 ILE A CA 1
ATOM 989 C C . ILE A 1 119 ? -13.613 -6.859 3.337 1.00 75.81 119 ILE A C 1
ATOM 991 O O . ILE A 1 119 ? -12.969 -6.741 2.298 1.00 75.81 119 ILE A O 1
ATOM 995 N N . LYS A 1 120 ? -14.709 -6.133 3.590 1.00 77.75 120 LYS A N 1
ATOM 996 C CA . LYS A 1 120 ? -15.219 -5.124 2.653 1.00 77.75 120 LYS A CA 1
ATOM 997 C C . LYS A 1 120 ? -14.207 -3.993 2.459 1.00 77.75 120 LYS A C 1
ATOM 999 O O . LYS A 1 120 ? -13.869 -3.691 1.319 1.00 77.75 120 LYS A O 1
ATOM 1004 N N . ILE A 1 121 ? -13.690 -3.423 3.550 1.00 76.44 121 ILE A N 1
ATOM 1005 C CA . ILE A 1 121 ? -12.699 -2.336 3.500 1.00 76.44 121 ILE A CA 1
ATOM 1006 C C . ILE A 1 121 ? -11.405 -2.824 2.844 1.00 76.44 121 ILE A C 1
ATOM 1008 O O . ILE A 1 121 ? -10.887 -2.169 1.946 1.00 76.44 121 ILE A O 1
ATOM 1012 N N . PHE A 1 122 ? -10.914 -4.005 3.228 1.00 79.81 122 PHE A N 1
ATOM 1013 C CA . PHE A 1 122 ? -9.667 -4.536 2.683 1.00 79.81 122 PHE A CA 1
ATOM 1014 C C . PHE A 1 122 ? -9.778 -4.892 1.193 1.00 79.81 122 PHE A C 1
ATOM 1016 O O . PHE A 1 122 ? -8.819 -4.721 0.451 1.00 79.81 122 PHE A O 1
ATOM 1023 N N . ARG A 1 123 ? -10.953 -5.334 0.721 1.00 81.12 123 ARG A N 1
ATOM 1024 C CA . ARG A 1 123 ? -11.205 -5.564 -0.710 1.00 81.12 123 ARG A CA 1
ATOM 1025 C C . ARG A 1 123 ? -11.171 -4.261 -1.511 1.00 81.12 123 ARG A C 1
ATOM 1027 O O . ARG A 1 123 ? -10.596 -4.249 -2.592 1.00 81.12 123 ARG A O 1
ATOM 1034 N N . ILE A 1 124 ? -11.757 -3.184 -0.982 1.00 79.75 124 ILE A N 1
ATOM 1035 C CA . ILE A 1 124 ? -11.674 -1.852 -1.603 1.00 79.75 124 ILE A CA 1
ATOM 1036 C C . ILE A 1 124 ? -10.213 -1.392 -1.643 1.00 79.75 124 ILE A C 1
ATOM 1038 O O . ILE A 1 124 ? -9.747 -0.942 -2.683 1.00 79.75 124 ILE A O 1
ATOM 1042 N N . PHE A 1 125 ? -9.474 -1.582 -0.547 1.00 81.12 125 PHE A N 1
ATOM 1043 C CA . PHE A 1 125 ? -8.054 -1.243 -0.472 1.00 81.12 125 PHE A CA 1
ATOM 1044 C C . PHE A 1 125 ? -7.211 -1.997 -1.514 1.00 81.12 125 PHE A C 1
ATOM 1046 O O . PHE A 1 125 ? -6.422 -1.365 -2.205 1.00 81.12 125 PHE A O 1
ATOM 1053 N N . ILE A 1 126 ? -7.430 -3.308 -1.697 1.00 86.00 126 ILE A N 1
ATOM 1054 C CA . ILE A 1 126 ? -6.799 -4.090 -2.779 1.00 86.00 126 ILE A CA 1
ATOM 1055 C C . ILE A 1 126 ? -7.140 -3.501 -4.156 1.00 86.00 126 ILE A C 1
ATOM 1057 O O . ILE A 1 126 ? -6.264 -3.382 -5.003 1.00 86.00 126 ILE A O 1
ATOM 1061 N N . GLY A 1 127 ? -8.401 -3.123 -4.390 1.00 81.31 127 GLY A N 1
ATOM 1062 C CA . GLY A 1 127 ? -8.802 -2.496 -5.652 1.00 81.31 127 GLY A CA 1
ATOM 1063 C C . GLY A 1 127 ? -8.024 -1.208 -5.932 1.00 81.31 127 GLY A C 1
ATOM 1064 O O . GLY A 1 127 ? -7.484 -1.044 -7.021 1.00 81.31 127 GLY A O 1
ATOM 1065 N N . ILE A 1 128 ? -7.898 -0.335 -4.928 1.00 81.94 128 ILE A N 1
ATOM 1066 C CA . ILE A 1 128 ? -7.146 0.923 -5.038 1.00 81.94 128 ILE A CA 1
ATOM 1067 C C . ILE A 1 128 ? -5.662 0.655 -5.317 1.00 81.94 128 ILE A C 1
ATOM 1069 O O . ILE A 1 128 ? -5.092 1.273 -6.212 1.00 81.94 128 ILE A O 1
ATOM 1073 N N . THR A 1 129 ? -5.028 -0.277 -4.597 1.00 87.19 129 THR A N 1
ATOM 1074 C CA . THR A 1 129 ? -3.598 -0.565 -4.800 1.00 87.19 129 THR A CA 1
ATOM 1075 C C . THR A 1 129 ? -3.311 -1.150 -6.178 1.00 87.19 129 THR A C 1
ATOM 1077 O O . THR A 1 129 ? -2.288 -0.811 -6.768 1.00 87.19 129 THR A O 1
ATOM 1080 N N . TRP A 1 130 ? -4.214 -1.962 -6.731 1.00 91.56 130 TRP A N 1
ATOM 1081 C CA . TRP A 1 130 ? -4.084 -2.463 -8.101 1.00 91.56 130 TRP A CA 1
ATOM 1082 C C . TRP A 1 130 ? -4.304 -1.389 -9.163 1.00 91.56 130 TRP A C 1
ATOM 1084 O O . TRP A 1 130 ? -3.581 -1.392 -10.153 1.00 91.56 130 TRP A O 1
ATOM 1094 N N . ILE A 1 131 ? -5.236 -0.451 -8.960 1.00 85.12 131 ILE A N 1
ATOM 1095 C CA . ILE A 1 131 ? -5.394 0.696 -9.871 1.00 85.12 131 ILE A CA 1
ATOM 1096 C C . ILE A 1 131 ? -4.085 1.490 -9.934 1.00 85.12 131 ILE A C 1
ATOM 1098 O O . ILE A 1 131 ? -3.583 1.757 -11.023 1.00 85.12 131 ILE A O 1
ATOM 1102 N N . ILE A 1 132 ? -3.488 1.789 -8.775 1.00 82.81 132 ILE A N 1
ATOM 1103 C CA . ILE A 1 132 ? -2.192 2.475 -8.700 1.00 82.81 132 ILE A CA 1
ATOM 1104 C C . ILE A 1 132 ? -1.107 1.642 -9.399 1.00 82.81 132 ILE A C 1
ATOM 1106 O O . ILE A 1 132 ? -0.368 2.169 -10.223 1.00 82.81 132 ILE A O 1
ATOM 1110 N N . ALA A 1 133 ? -1.034 0.334 -9.137 1.00 86.69 133 ALA A N 1
ATOM 1111 C CA . ALA A 1 133 ? -0.054 -0.539 -9.780 1.00 86.69 133 ALA A CA 1
ATOM 1112 C C . ALA A 1 133 ? -0.180 -0.556 -11.311 1.00 86.69 133 ALA A C 1
ATOM 1114 O O . ALA A 1 133 ? 0.839 -0.513 -11.988 1.00 86.69 133 ALA A O 1
ATOM 1115 N N . ILE A 1 134 ? -1.397 -0.576 -11.865 1.00 85.62 134 ILE A N 1
ATOM 1116 C CA . ILE A 1 134 ? -1.625 -0.552 -13.318 1.00 85.62 134 ILE A CA 1
ATOM 1117 C C . ILE A 1 134 ? -1.131 0.762 -13.930 1.00 85.62 134 ILE A C 1
ATOM 1119 O O . ILE A 1 134 ? -0.455 0.724 -14.956 1.00 85.62 134 ILE A O 1
ATOM 1123 N N . ILE A 1 135 ? -1.404 1.903 -13.285 1.00 82.12 135 ILE A N 1
ATOM 1124 C CA . ILE A 1 135 ? -0.881 3.208 -13.722 1.00 82.12 135 ILE A CA 1
ATOM 1125 C C . ILE A 1 135 ? 0.650 3.154 -13.775 1.00 82.12 135 ILE A C 1
ATOM 1127 O O . ILE A 1 135 ? 1.244 3.474 -14.801 1.00 82.12 135 ILE A O 1
ATOM 1131 N N . PHE A 1 136 ? 1.292 2.655 -12.720 1.00 81.38 136 PHE A N 1
ATOM 1132 C CA . PHE A 1 136 ? 2.752 2.563 -12.655 1.00 81.38 136 PHE A CA 1
ATOM 1133 C C . PHE A 1 136 ? 3.370 1.509 -13.588 1.00 81.38 136 PHE A C 1
ATOM 1135 O O . PHE A 1 136 ? 4.499 1.701 -14.021 1.00 81.38 136 PHE A O 1
ATOM 1142 N N . ILE A 1 137 ? 2.660 0.427 -13.929 1.00 83.25 137 ILE A N 1
ATOM 1143 C CA . ILE A 1 137 ? 3.084 -0.541 -14.960 1.00 83.25 137 ILE A CA 1
ATOM 1144 C C . ILE A 1 137 ? 2.999 0.093 -16.350 1.00 83.25 137 ILE A C 1
ATOM 1146 O O . ILE A 1 137 ? 3.841 -0.178 -17.203 1.00 83.25 137 ILE A O 1
ATOM 1150 N N . SER A 1 138 ? 1.980 0.923 -16.591 1.00 80.50 138 SER A N 1
ATOM 1151 C CA . SER A 1 138 ? 1.741 1.510 -17.911 1.00 80.50 138 SER A CA 1
ATOM 1152 C C . SER A 1 138 ? 2.884 2.418 -18.373 1.00 80.50 138 SER A C 1
ATOM 1154 O O . SER A 1 138 ? 3.176 2.439 -19.563 1.00 80.50 138 SER A O 1
ATOM 1156 N N . ILE A 1 139 ? 3.593 3.077 -17.449 1.00 75.12 139 ILE A N 1
ATOM 1157 C CA . ILE A 1 139 ? 4.710 3.992 -17.744 1.00 75.12 139 ILE A CA 1
ATOM 1158 C C . ILE A 1 139 ? 5.857 3.286 -18.504 1.00 75.12 139 ILE A C 1
ATOM 1160 O O . ILE A 1 139 ? 6.109 3.645 -19.660 1.00 75.12 139 ILE A O 1
ATOM 1164 N N . PRO A 1 140 ? 6.512 2.249 -17.938 1.00 72.56 140 PRO A N 1
ATOM 1165 C CA . PRO A 1 140 ? 7.559 1.502 -18.634 1.00 72.56 140 PRO A CA 1
ATOM 1166 C C . PRO A 1 140 ? 7.021 0.720 -19.835 1.00 72.56 140 PRO A C 1
ATOM 1168 O O . PRO A 1 140 ? 7.715 0.591 -20.842 1.00 72.56 140 PRO A O 1
ATOM 1171 N N . LEU A 1 141 ? 5.786 0.202 -19.766 1.00 77.31 141 LEU A N 1
ATOM 1172 C CA . LEU A 1 141 ? 5.212 -0.621 -20.838 1.00 77.31 141 LEU A CA 1
ATOM 1173 C C . LEU A 1 141 ? 4.924 0.187 -22.112 1.00 77.31 141 LEU A C 1
ATOM 1175 O O . LEU A 1 141 ? 5.165 -0.295 -23.216 1.00 77.31 141 LEU A O 1
ATOM 1179 N N . LEU A 1 142 ? 4.426 1.416 -21.959 1.00 74.06 142 LEU A N 1
ATOM 1180 C CA . LEU A 1 142 ? 4.173 2.344 -23.063 1.00 74.06 142 LEU A CA 1
ATOM 1181 C C . LEU A 1 142 ? 5.455 3.027 -23.554 1.00 74.06 142 LEU A C 1
ATOM 1183 O O . LEU A 1 142 ? 5.409 3.806 -24.503 1.00 74.06 142 LEU A O 1
ATOM 1187 N N . GLY A 1 143 ? 6.600 2.755 -22.918 1.00 65.69 143 GLY A N 1
ATOM 1188 C CA . GLY A 1 143 ? 7.865 3.394 -23.255 1.00 65.69 143 GLY A CA 1
ATOM 1189 C C . GLY A 1 143 ? 7.834 4.909 -23.054 1.00 65.69 143 GLY A C 1
ATOM 1190 O O . GLY A 1 143 ? 8.624 5.607 -23.687 1.00 65.69 143 GLY A O 1
ATOM 1191 N N . LEU A 1 144 ? 6.953 5.419 -22.181 1.00 62.38 144 LEU A N 1
ATOM 1192 C CA . LEU A 1 144 ? 6.876 6.849 -21.851 1.00 62.38 144 LEU A CA 1
ATOM 1193 C C . LEU A 1 144 ? 8.213 7.354 -21.287 1.00 62.38 144 LEU A C 1
ATOM 1195 O O . LEU A 1 144 ? 8.614 8.479 -21.553 1.00 62.38 144 LEU A O 1
ATOM 1199 N N . GLU A 1 145 ? 8.976 6.462 -20.655 1.00 57.62 145 GLU A N 1
ATOM 1200 C CA . GLU A 1 145 ? 10.352 6.696 -20.202 1.00 57.62 145 GLU A CA 1
ATOM 1201 C C . GLU A 1 145 ? 11.335 7.022 -21.349 1.00 57.62 145 GLU A C 1
ATOM 1203 O O . GLU A 1 145 ? 12.360 7.657 -21.123 1.00 57.62 145 GLU A O 1
ATOM 1208 N N . ARG A 1 146 ? 11.058 6.579 -22.587 1.00 51.12 146 ARG A N 1
ATOM 1209 C CA . ARG A 1 146 ? 11.918 6.794 -23.771 1.00 51.12 146 ARG A CA 1
ATOM 1210 C C . ARG A 1 146 ? 11.511 8.000 -24.616 1.00 51.12 146 ARG A C 1
ATOM 1212 O O . ARG A 1 146 ? 12.356 8.520 -25.340 1.00 51.12 146 ARG A O 1
AT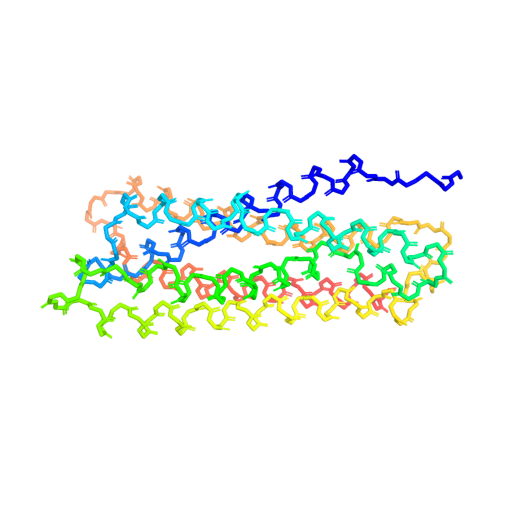OM 1219 N N . LEU A 1 147 ? 10.255 8.443 -24.535 1.00 51.31 147 LEU A N 1
ATOM 1220 C CA . LEU A 1 147 ? 9.770 9.641 -25.237 1.00 51.31 147 LEU A CA 1
ATOM 1221 C C . LEU A 1 147 ? 10.351 10.941 -24.650 1.00 51.31 147 LEU A C 1
ATOM 1223 O O . LEU A 1 147 ? 10.369 11.960 -25.331 1.00 51.31 147 LEU A O 1
ATOM 1227 N N . GLN A 1 148 ? 10.881 10.892 -23.425 1.00 50.84 148 GLN A N 1
ATOM 1228 C CA . GLN A 1 148 ? 11.315 12.061 -22.651 1.00 50.84 148 GLN A CA 1
ATOM 1229 C C . GLN A 1 148 ? 12.836 12.342 -22.710 1.00 50.84 148 GLN A C 1
ATOM 1231 O O . GLN A 1 148 ? 13.350 13.190 -21.984 1.00 50.84 148 GLN A O 1
ATOM 1236 N N . GLY A 1 149 ? 13.573 11.679 -23.612 1.00 44.06 149 GLY A N 1
ATOM 1237 C CA . GLY A 1 149 ? 15.025 11.854 -23.754 1.00 44.06 149 GLY A CA 1
ATOM 1238 C C . GLY A 1 149 ? 15.820 11.182 -22.627 1.00 44.06 149 GLY A C 1
ATOM 1239 O O . GLY A 1 149 ? 15.266 10.705 -21.648 1.00 44.06 149 GLY A O 1
ATOM 1240 N N . GLN A 1 150 ? 17.145 11.098 -22.769 1.00 45.94 150 GLN A N 1
ATOM 1241 C CA . GLN A 1 150 ? 18.066 10.339 -21.899 1.00 45.94 150 GLN A CA 1
ATOM 1242 C C . GLN A 1 150 ? 18.123 10.771 -20.410 1.00 45.94 150 GLN A C 1
ATOM 1244 O O . GLN A 1 150 ? 19.064 10.398 -19.708 1.00 45.94 150 GLN A O 1
ATOM 1249 N N . GLN A 1 151 ? 17.173 11.558 -19.903 1.00 47.94 151 GLN A N 1
ATOM 1250 C CA . GLN A 1 151 ? 17.187 12.037 -18.527 1.00 47.94 151 GLN A CA 1
ATOM 1251 C C . GLN A 1 151 ? 16.229 11.224 -17.639 1.00 47.94 151 GLN A C 1
ATOM 1253 O O . GLN A 1 151 ? 15.017 11.383 -17.749 1.00 47.94 151 GLN A O 1
ATOM 1258 N N . PRO A 1 152 ? 16.743 10.419 -16.686 1.00 53.50 152 PRO A N 1
ATOM 1259 C CA . PRO A 1 152 ? 15.921 9.661 -15.730 1.00 53.50 152 PRO A CA 1
ATOM 1260 C C . PRO A 1 152 ? 15.099 10.540 -14.760 1.00 53.50 152 PRO A C 1
ATOM 1262 O O . PRO A 1 152 ? 14.369 10.022 -13.923 1.00 53.50 152 PRO A O 1
ATOM 1265 N N . VAL A 1 153 ? 15.202 11.867 -14.869 1.00 54.56 153 VAL A N 1
ATOM 1266 C CA . VAL A 1 153 ? 14.687 12.846 -13.905 1.00 54.56 153 VAL A CA 1
ATOM 1267 C C . VAL A 1 153 ? 13.154 12.945 -13.921 1.00 54.56 153 VAL A C 1
ATOM 1269 O O . VAL A 1 153 ? 12.559 13.136 -12.868 1.00 54.56 153 VAL A O 1
ATOM 1272 N N . PHE A 1 154 ? 12.483 12.773 -15.066 1.00 52.31 154 PHE A N 1
ATOM 1273 C CA . PHE A 1 154 ? 11.022 12.955 -15.156 1.00 52.31 154 PHE A CA 1
ATOM 1274 C C . PHE A 1 154 ? 10.206 11.816 -14.527 1.00 52.31 154 PHE A C 1
ATOM 1276 O O . PHE A 1 154 ? 9.220 12.073 -13.836 1.00 52.31 154 PHE A O 1
ATOM 1283 N N . VAL A 1 155 ? 10.645 10.561 -14.678 1.00 58.19 155 VAL A N 1
ATOM 1284 C CA . VAL A 1 155 ? 10.023 9.415 -13.982 1.00 58.19 155 VAL A CA 1
ATOM 1285 C C . VAL A 1 155 ? 10.157 9.581 -12.465 1.00 58.19 155 VAL A C 1
ATOM 1287 O O . VAL A 1 155 ? 9.218 9.291 -11.718 1.00 58.19 155 VAL A O 1
ATOM 1290 N N . ASP A 1 156 ? 11.291 10.129 -12.019 1.00 64.81 156 ASP A N 1
ATOM 1291 C CA . ASP A 1 156 ? 11.512 10.485 -10.622 1.00 64.81 156 ASP A CA 1
ATOM 1292 C C . ASP A 1 156 ? 10.606 11.645 -10.176 1.00 64.81 156 ASP A C 1
ATOM 1294 O O . ASP A 1 156 ? 10.065 11.574 -9.075 1.00 64.81 156 ASP A O 1
ATOM 1298 N N . ILE A 1 157 ? 10.365 12.665 -11.011 1.00 71.31 157 ILE A N 1
ATOM 1299 C CA . ILE A 1 157 ? 9.450 13.781 -10.701 1.00 71.31 157 ILE A CA 1
ATOM 1300 C C . ILE A 1 157 ? 8.006 13.292 -10.571 1.00 71.31 157 ILE A C 1
ATOM 1302 O O . ILE A 1 157 ? 7.354 13.627 -9.584 1.00 71.31 157 ILE A O 1
ATOM 1306 N N . PHE A 1 158 ? 7.509 12.460 -11.492 1.00 75.25 158 PHE A N 1
ATOM 1307 C CA . PHE A 1 158 ? 6.154 11.908 -11.387 1.00 75.25 158 PHE A CA 1
ATOM 1308 C C . PHE A 1 158 ? 5.995 11.051 -10.125 1.00 75.25 158 PHE A C 1
ATOM 1310 O O . PHE A 1 158 ? 5.042 11.221 -9.360 1.00 75.25 158 PHE A O 1
ATOM 1317 N N . TYR A 1 159 ? 6.948 10.148 -9.866 1.00 74.81 159 TYR A N 1
ATOM 1318 C CA . TYR A 1 159 ? 6.937 9.310 -8.666 1.00 74.81 159 TYR A CA 1
ATOM 1319 C C . TYR A 1 159 ? 7.016 10.150 -7.385 1.00 74.81 159 TYR A C 1
ATOM 1321 O O . TYR A 1 159 ? 6.257 9.917 -6.440 1.00 74.81 159 TYR A O 1
ATOM 1329 N N . LEU A 1 160 ? 7.889 11.160 -7.360 1.00 75.31 160 LEU A N 1
ATOM 1330 C CA . LEU A 1 160 ? 8.043 12.081 -6.240 1.00 75.31 160 LEU A CA 1
ATOM 1331 C C . LEU A 1 160 ? 6.784 12.920 -6.029 1.00 75.31 160 LEU A C 1
ATOM 1333 O O . LEU A 1 160 ? 6.331 13.041 -4.895 1.00 75.31 160 LEU A O 1
ATOM 1337 N N . GLY A 1 161 ? 6.184 13.439 -7.099 1.00 81.19 161 GLY A N 1
ATOM 1338 C CA . GLY A 1 161 ? 4.930 14.183 -7.069 1.00 81.19 161 GLY A CA 1
ATOM 1339 C C . GLY A 1 161 ? 3.786 13.331 -6.528 1.00 81.19 161 GLY A C 1
ATOM 1340 O O . GLY A 1 161 ? 3.024 13.780 -5.673 1.00 81.19 161 GLY A O 1
ATOM 1341 N N . PHE A 1 162 ? 3.711 12.062 -6.933 1.00 81.94 162 PHE A N 1
ATOM 1342 C CA . PHE A 1 162 ? 2.698 11.131 -6.440 1.00 81.94 162 PHE A CA 1
ATOM 1343 C C . PHE A 1 162 ? 2.881 10.819 -4.946 1.00 81.94 162 PHE A C 1
ATOM 1345 O O . PHE A 1 162 ? 1.915 10.829 -4.177 1.00 81.94 162 PHE A O 1
ATOM 1352 N N . ILE A 1 163 ? 4.126 10.594 -4.505 1.00 80.56 163 ILE A N 1
ATOM 1353 C CA . ILE A 1 163 ? 4.458 10.453 -3.079 1.00 80.56 163 ILE A CA 1
ATOM 1354 C C . ILE A 1 163 ? 4.102 11.728 -2.320 1.00 80.56 163 ILE A C 1
ATOM 1356 O O . ILE A 1 163 ? 3.526 11.645 -1.234 1.00 80.56 163 ILE A O 1
ATOM 1360 N N . TRP A 1 164 ? 4.424 12.891 -2.882 1.00 80.81 164 TRP A N 1
ATOM 1361 C CA . TRP A 1 164 ? 4.172 14.187 -2.273 1.00 80.81 164 TRP A CA 1
ATOM 1362 C C . TRP A 1 164 ? 2.679 14.421 -2.072 1.00 80.81 164 TRP A C 1
ATOM 1364 O O . TRP A 1 164 ? 2.261 14.712 -0.956 1.00 80.81 164 TRP A O 1
ATOM 1374 N N . ALA A 1 165 ? 1.857 14.164 -3.091 1.00 86.25 165 ALA A N 1
ATOM 1375 C CA . ALA A 1 165 ? 0.402 14.237 -2.989 1.00 86.25 165 ALA A CA 1
ATOM 1376 C C . ALA A 1 165 ? -0.139 13.342 -1.860 1.00 86.25 165 ALA A C 1
ATOM 1378 O O . ALA A 1 165 ? -0.973 13.767 -1.058 1.00 86.25 165 ALA A O 1
ATOM 1379 N N . GLY A 1 166 ? 0.373 12.112 -1.747 1.00 83.62 166 GLY A N 1
ATOM 1380 C CA . GLY A 1 166 ? 0.012 11.203 -0.658 1.00 83.62 166 GLY A CA 1
ATOM 1381 C C . GLY A 1 166 ? 0.442 11.727 0.714 1.00 83.62 166 GLY A C 1
ATOM 1382 O O . GLY A 1 166 ? -0.347 11.713 1.663 1.00 83.62 166 GLY A O 1
ATOM 1383 N N . PHE A 1 167 ? 1.676 12.221 0.820 1.00 81.38 167 PHE A N 1
ATOM 1384 C CA . PHE A 1 167 ? 2.223 12.789 2.047 1.00 81.38 167 PHE A CA 1
ATOM 1385 C C . PHE A 1 167 ? 1.424 14.008 2.509 1.00 81.38 167 PHE A C 1
ATOM 1387 O O . PHE A 1 167 ? 1.029 14.058 3.671 1.00 81.38 167 PHE A O 1
ATOM 1394 N N . THR A 1 168 ? 1.120 14.948 1.613 1.00 85.38 168 THR A N 1
ATOM 1395 C CA . THR A 1 168 ? 0.338 16.151 1.919 1.00 85.38 168 THR A CA 1
ATOM 1396 C C . THR A 1 168 ? -1.050 15.797 2.438 1.00 85.38 168 THR A C 1
ATOM 1398 O O . THR A 1 168 ? -1.486 16.365 3.435 1.00 85.38 168 THR A O 1
ATOM 1401 N N . VAL A 1 169 ? -1.723 14.812 1.835 1.00 88.31 169 VAL A N 1
ATOM 1402 C CA . VAL A 1 169 ? -3.044 14.360 2.295 1.00 88.31 169 VAL A CA 1
ATOM 1403 C C . VAL A 1 169 ? -2.973 13.735 3.690 1.00 88.31 169 VAL A C 1
ATOM 1405 O O . VAL A 1 169 ? -3.798 14.043 4.550 1.00 88.31 169 VAL A O 1
ATOM 1408 N N . VAL A 1 170 ? -1.980 12.883 3.959 1.00 83.50 170 VAL A N 1
ATOM 1409 C CA . VAL A 1 170 ? -1.791 12.304 5.300 1.00 83.50 170 VAL A CA 1
ATOM 1410 C C . VAL A 1 170 ? -1.428 13.384 6.319 1.00 83.50 170 VAL A C 1
ATOM 1412 O O . VAL A 1 170 ? -1.933 13.366 7.442 1.00 83.50 170 VAL A O 1
ATOM 1415 N N . PHE A 1 171 ? -0.573 14.330 5.941 1.00 79.75 171 PHE A N 1
ATOM 1416 C CA . PHE A 1 171 ? -0.172 15.441 6.792 1.00 79.75 171 PHE A CA 1
ATOM 1417 C C . PHE A 1 171 ? -1.370 16.324 7.157 1.00 79.75 171 PHE A C 1
ATOM 1419 O O . PHE A 1 171 ? -1.591 16.584 8.338 1.00 79.75 171 PHE A O 1
ATOM 1426 N N . ASP A 1 172 ? -2.201 16.693 6.182 1.00 86.06 172 ASP A N 1
ATOM 1427 C CA . ASP A 1 172 ? -3.434 17.455 6.402 1.00 86.06 172 ASP A CA 1
ATOM 1428 C C . ASP A 1 172 ? -4.404 16.719 7.340 1.00 86.06 172 ASP A C 1
ATOM 1430 O O . ASP A 1 172 ? -4.956 17.298 8.282 1.00 86.06 172 ASP A O 1
ATOM 1434 N N . MET A 1 173 ? -4.528 15.397 7.177 1.00 86.81 173 MET A N 1
ATOM 1435 C CA . MET A 1 173 ? -5.308 14.577 8.100 1.00 86.81 173 MET A CA 1
ATOM 1436 C C . MET A 1 173 ? -4.762 14.635 9.539 1.00 86.81 173 MET A C 1
ATOM 1438 O O . MET A 1 173 ? -5.530 14.779 10.496 1.00 86.81 173 MET A O 1
ATOM 1442 N N . LEU A 1 174 ? -3.442 14.530 9.717 1.00 82.56 174 LEU A N 1
ATOM 1443 C CA . LEU A 1 174 ? -2.802 14.594 11.035 1.00 82.56 174 LEU A CA 1
ATOM 1444 C C . LEU A 1 174 ? -2.979 15.969 11.687 1.00 82.56 174 LEU A C 1
ATOM 1446 O O . LEU A 1 174 ? -3.322 16.041 12.871 1.00 82.56 174 LEU A O 1
ATOM 1450 N N . VAL A 1 175 ? -2.796 17.044 10.920 1.00 84.06 175 VAL A N 1
ATOM 1451 C CA . VAL A 1 175 ? -3.006 18.425 11.374 1.00 84.06 175 VAL A CA 1
ATOM 1452 C C . VAL A 1 175 ? -4.461 18.629 11.791 1.00 84.06 175 VAL A C 1
ATOM 1454 O O . VAL A 1 175 ? -4.724 19.108 12.894 1.00 84.06 175 VAL A O 1
ATOM 1457 N N . THR A 1 176 ? -5.418 18.171 10.983 1.00 87.50 176 THR A N 1
ATOM 1458 C CA . THR A 1 176 ? -6.854 18.240 11.291 1.00 87.50 176 THR A CA 1
ATOM 1459 C C . THR A 1 176 ? -7.197 17.508 12.593 1.00 87.50 176 THR A C 1
ATOM 1461 O O . THR A 1 176 ? -7.923 18.031 13.448 1.00 87.50 176 THR A O 1
ATOM 1464 N N . MET A 1 177 ? -6.630 16.317 12.802 1.00 84.69 177 MET A N 1
ATOM 1465 C CA . MET A 1 177 ? -6.766 15.577 14.059 1.00 84.69 177 MET A CA 1
ATOM 1466 C C . MET A 1 177 ? -6.179 16.331 15.257 1.00 84.69 177 MET A C 1
ATOM 1468 O O . MET A 1 177 ? -6.790 16.348 16.329 1.00 84.69 177 MET A O 1
ATOM 1472 N N . LEU A 1 178 ? -5.006 16.944 15.091 1.00 84.44 178 LEU A N 1
ATOM 1473 C CA . LEU A 1 178 ? -4.339 17.706 16.142 1.00 84.44 178 LEU A CA 1
ATOM 1474 C C . LEU A 1 178 ? -5.156 18.944 16.530 1.00 84.44 178 LEU A C 1
ATOM 1476 O O . LEU A 1 178 ? -5.418 19.156 17.714 1.00 84.44 178 LEU A O 1
ATOM 1480 N N . ILE A 1 179 ? -5.637 19.704 15.543 1.00 87.50 179 ILE A N 1
ATOM 1481 C CA . ILE A 1 179 ? -6.487 20.882 15.756 1.00 87.50 179 ILE A CA 1
ATOM 1482 C C . ILE A 1 179 ? -7.755 20.493 16.522 1.00 87.50 179 ILE A C 1
ATOM 1484 O O . ILE A 1 179 ? -8.106 21.145 17.506 1.00 87.50 179 ILE A O 1
ATOM 1488 N N . ASN A 1 180 ? -8.424 19.400 16.135 1.00 89.38 180 ASN A N 1
ATOM 1489 C CA . ASN A 1 180 ? -9.623 18.947 16.845 1.00 89.38 180 ASN A CA 1
ATOM 1490 C C . ASN A 1 180 ? -9.333 18.517 18.295 1.00 89.38 180 ASN A C 1
ATOM 1492 O O . ASN A 1 180 ? -10.193 18.633 19.170 1.00 89.38 180 ASN A O 1
ATOM 1496 N N . ARG A 1 181 ? -8.117 18.033 18.572 1.00 85.31 181 ARG A N 1
ATOM 1497 C CA . ARG A 1 181 ? -7.694 17.662 19.926 1.00 85.31 181 ARG A CA 1
ATOM 1498 C C . ARG A 1 181 ? -7.448 18.883 20.811 1.00 85.31 181 ARG A C 1
ATOM 1500 O O . ARG A 1 181 ? -7.820 18.828 21.982 1.00 85.31 181 ARG A O 1
ATOM 1507 N N . ILE A 1 182 ? -6.857 19.944 20.256 1.00 87.88 182 ILE A N 1
ATOM 1508 C CA . ILE A 1 182 ? -6.531 21.195 20.964 1.00 87.88 182 ILE A CA 1
ATOM 1509 C C . ILE A 1 182 ? -7.789 22.038 21.240 1.00 87.88 182 ILE A C 1
ATOM 1511 O O . ILE A 1 182 ? -7.830 22.771 22.225 1.00 87.88 182 ILE A O 1
ATOM 1515 N N . ARG A 1 183 ? -8.837 21.923 20.413 1.00 85.31 183 ARG A N 1
ATOM 1516 C CA . ARG A 1 183 ? -10.111 22.628 20.638 1.00 85.31 183 ARG A CA 1
ATOM 1517 C C . ARG A 1 183 ? -10.742 22.284 21.991 1.00 85.31 183 ARG A C 1
ATOM 1519 O O . ARG A 1 183 ? -10.656 21.149 22.469 1.00 85.31 183 ARG A O 1
ATOM 1526 N N . SER A 1 184 ? -11.435 23.275 22.561 1.00 84.50 184 SER A N 1
ATOM 1527 C CA . SER A 1 184 ? -12.241 23.105 23.770 1.00 84.50 184 SER A CA 1
ATOM 1528 C C . SER A 1 184 ? -13.271 21.989 23.587 1.00 84.50 184 SER A C 1
ATOM 1530 O O . SER A 1 184 ? -13.753 21.751 22.478 1.00 84.50 184 SER A O 1
ATOM 1532 N N . ILE A 1 185 ? -13.600 21.297 24.681 1.00 81.50 185 ILE A N 1
ATOM 1533 C CA . ILE A 1 185 ? -14.452 20.096 24.674 1.00 81.50 185 ILE A CA 1
ATOM 1534 C C . ILE A 1 185 ? -15.794 20.362 23.974 1.00 81.50 185 ILE A C 1
ATOM 1536 O O . ILE A 1 185 ? -16.234 19.543 23.175 1.00 81.50 185 ILE A O 1
ATOM 1540 N N . GLU A 1 186 ? -16.382 21.537 24.194 1.00 81.81 186 GLU A N 1
ATOM 1541 C CA . GLU A 1 186 ? -17.651 21.969 23.591 1.00 81.81 186 GLU A CA 1
ATOM 1542 C C . GLU A 1 186 ? -17.571 22.205 22.074 1.00 81.81 186 GLU A C 1
ATOM 1544 O O . GLU A 1 186 ? -18.555 22.028 21.364 1.00 81.81 186 GLU A O 1
ATOM 1549 N N . LYS A 1 187 ? -16.396 22.587 21.557 1.00 84.19 187 LYS A N 1
ATOM 1550 C CA . LYS A 1 187 ? -16.160 22.864 20.127 1.00 84.19 187 LYS A CA 1
ATOM 1551 C C . LYS A 1 187 ? -15.518 21.686 19.392 1.00 84.19 187 LYS A C 1
ATOM 1553 O O . LYS A 1 187 ? -15.166 21.812 18.212 1.00 84.19 187 LYS A O 1
ATOM 1558 N N . ARG A 1 188 ? -15.301 20.563 20.083 1.00 85.69 188 ARG A N 1
ATOM 1559 C CA . ARG A 1 188 ? -14.674 19.368 19.523 1.00 85.69 188 ARG A CA 1
ATOM 1560 C C . ARG A 1 188 ? -15.665 18.655 18.609 1.00 85.69 188 ARG A C 1
ATOM 1562 O O . ARG A 1 188 ? -16.757 18.275 19.020 1.00 85.69 188 ARG A O 1
ATOM 1569 N N . ILE A 1 189 ? -15.253 18.423 17.368 1.00 87.06 189 ILE A N 1
ATOM 1570 C CA . ILE A 1 189 ? -16.039 17.646 16.415 1.00 87.06 189 ILE A CA 1
ATOM 1571 C C . ILE A 1 189 ? -16.034 16.184 16.884 1.00 87.06 189 ILE A C 1
ATOM 1573 O O . ILE A 1 189 ? -14.957 15.654 17.203 1.00 87.06 189 ILE A O 1
ATOM 1577 N N . PRO A 1 190 ? -17.198 15.509 16.913 1.00 86.81 190 PRO A N 1
ATOM 1578 C CA . PRO A 1 190 ? -17.267 14.094 17.245 1.00 86.81 190 PRO A CA 1
ATOM 1579 C C . PRO A 1 190 ? -16.366 13.263 16.319 1.00 86.81 190 PRO A C 1
ATOM 1581 O O . PRO A 1 190 ? -16.286 13.511 15.116 1.00 86.81 190 PRO A O 1
ATOM 1584 N N . GLU A 1 191 ? -15.696 12.242 16.857 1.00 79.25 191 GLU A N 1
ATOM 1585 C CA . GLU A 1 191 ? -14.662 11.519 16.099 1.00 79.25 191 GLU A CA 1
ATOM 1586 C C . GLU A 1 191 ? -15.175 10.859 14.815 1.00 79.25 191 GLU A C 1
ATOM 1588 O O . GLU A 1 191 ? -14.449 10.790 13.828 1.00 79.25 191 GLU A O 1
ATOM 1593 N N . ARG A 1 192 ? -16.410 10.342 14.827 1.00 76.88 192 ARG A N 1
ATOM 1594 C CA . ARG A 1 192 ? -16.999 9.640 13.677 1.00 76.88 192 ARG A CA 1
ATOM 1595 C C . ARG A 1 192 ? -17.151 10.558 12.454 1.00 76.88 192 ARG A C 1
ATOM 1597 O O . ARG A 1 192 ? -16.537 10.239 11.437 1.00 76.88 192 ARG A O 1
ATOM 1604 N N . PRO A 1 193 ? -17.914 11.669 12.510 1.00 84.06 193 PRO A N 1
ATOM 1605 C CA . PRO A 1 193 ? -18.051 12.573 11.370 1.00 84.06 193 PRO A CA 1
ATOM 1606 C C . PRO A 1 193 ? -16.709 13.175 10.949 1.00 84.06 193 PRO A C 1
ATOM 1608 O O . PRO A 1 193 ? -16.458 13.288 9.753 1.00 84.06 193 PRO A O 1
ATOM 1611 N N . LEU A 1 194 ? -15.809 13.460 11.900 1.00 85.94 194 LEU A N 1
ATOM 1612 C CA . LEU A 1 194 ? -14.468 13.943 11.580 1.00 85.94 194 LEU A CA 1
ATOM 1613 C C . LEU A 1 194 ? -13.682 12.929 10.737 1.00 85.94 194 LEU A C 1
ATOM 1615 O O . LEU A 1 194 ? -13.183 13.274 9.671 1.00 85.94 194 LEU A O 1
ATOM 1619 N N . LYS A 1 195 ? -13.622 11.663 11.172 1.00 79.88 195 LYS A N 1
ATOM 1620 C CA . LYS A 1 195 ? -12.927 10.592 10.443 1.00 79.88 195 LYS A CA 1
ATOM 1621 C C . LYS A 1 195 ? -13.511 10.402 9.041 1.00 79.88 195 LYS A C 1
ATOM 1623 O O . LYS A 1 195 ? -12.746 10.329 8.087 1.00 79.88 195 LYS A O 1
ATOM 1628 N N . TYR A 1 196 ? -14.837 10.371 8.889 1.00 77.81 196 TYR A N 1
ATOM 1629 C CA . TYR A 1 196 ? -15.465 10.240 7.566 1.00 77.81 196 TYR A CA 1
ATOM 1630 C C . TYR A 1 196 ? -15.173 11.433 6.649 1.00 77.81 196 TYR A C 1
ATOM 1632 O O . TYR A 1 196 ? -14.864 11.231 5.474 1.00 77.81 196 TYR A O 1
ATOM 1640 N N . SER A 1 197 ? -15.227 12.658 7.177 1.00 84.38 197 SER A N 1
ATOM 1641 C CA . SER A 1 197 ? -14.909 13.872 6.418 1.00 84.38 197 SER A CA 1
ATOM 1642 C C . SER A 1 197 ? -13.446 13.893 5.982 1.00 84.38 197 SER A C 1
ATOM 1644 O O . SER A 1 197 ? -13.157 14.183 4.829 1.00 84.38 197 SER A O 1
ATOM 1646 N N . MET A 1 198 ? -12.525 13.529 6.877 1.00 86.94 198 MET A N 1
ATOM 1647 C CA . MET A 1 198 ? -11.100 13.444 6.562 1.00 86.94 198 MET A CA 1
ATOM 1648 C C . MET A 1 198 ? -10.828 12.392 5.489 1.00 86.94 198 MET A C 1
ATOM 1650 O O . MET A 1 198 ? -10.134 12.673 4.521 1.00 86.94 198 MET A O 1
ATOM 1654 N N . PHE A 1 199 ? -11.402 11.193 5.622 1.00 77.00 199 PHE A N 1
ATOM 1655 C CA . PHE A 1 199 ? -11.216 10.130 4.636 1.00 77.00 199 PHE A CA 1
ATOM 1656 C C . PHE A 1 199 ? -11.775 10.501 3.267 1.00 77.00 199 PHE A C 1
ATOM 1658 O O . PHE A 1 199 ? -11.086 10.305 2.273 1.00 77.00 199 PHE A O 1
ATOM 1665 N N . SER A 1 200 ? -13.007 11.010 3.207 1.00 77.25 200 SER A N 1
ATOM 1666 C CA . SER A 1 200 ? -13.641 11.393 1.941 1.00 77.25 200 SER A CA 1
ATOM 1667 C C . SER A 1 200 ? -12.925 12.574 1.285 1.00 77.25 200 SER A C 1
ATOM 1669 O O . SER A 1 200 ? -12.548 12.472 0.121 1.00 77.25 200 SER A O 1
ATOM 1671 N N . GLY A 1 201 ? -12.653 13.641 2.041 1.00 82.94 201 GLY A N 1
ATOM 1672 C CA . GLY A 1 201 ? -11.909 14.805 1.559 1.00 82.94 201 GLY A CA 1
ATOM 1673 C C . GLY A 1 201 ? -10.494 14.450 1.107 1.00 82.94 201 GLY A C 1
ATOM 1674 O O . GLY A 1 201 ? -10.069 14.865 0.033 1.00 82.94 201 GLY A O 1
ATOM 1675 N N . GLY A 1 202 ? -9.794 13.604 1.866 1.00 84.69 202 GLY A N 1
ATOM 1676 C CA . GLY A 1 202 ? -8.462 13.129 1.505 1.00 84.69 202 GLY A CA 1
ATOM 1677 C C . GLY A 1 202 ? -8.448 12.272 0.240 1.00 84.69 202 GLY A C 1
ATOM 1678 O O . GLY A 1 202 ? -7.568 12.450 -0.594 1.00 84.69 202 GLY A O 1
ATOM 1679 N N . LEU A 1 203 ? -9.437 11.391 0.050 1.00 80.50 203 LEU A N 1
ATOM 1680 C CA . LEU A 1 203 ? -9.569 10.587 -1.173 1.00 80.50 203 LEU A CA 1
ATOM 1681 C C . LEU A 1 203 ? -9.809 11.461 -2.407 1.00 80.50 203 LEU A C 1
ATOM 1683 O O . LEU A 1 203 ? -9.198 11.229 -3.447 1.00 80.50 203 LEU A O 1
ATOM 1687 N N . ILE A 1 204 ? -10.677 12.468 -2.281 1.00 82.31 204 ILE A N 1
ATOM 1688 C CA . ILE A 1 204 ? -10.981 13.407 -3.365 1.00 82.31 204 ILE A CA 1
ATOM 1689 C C . ILE A 1 204 ? -9.744 14.247 -3.694 1.00 82.31 204 ILE A C 1
ATOM 1691 O O . ILE A 1 204 ? -9.346 14.312 -4.853 1.00 82.31 204 ILE A O 1
ATOM 1695 N N . SER A 1 205 ? -9.105 14.837 -2.680 1.00 86.19 205 SER A N 1
ATOM 1696 C CA . SER A 1 205 ? -7.907 15.666 -2.852 1.00 86.19 205 SER A CA 1
ATOM 1697 C C . SER A 1 205 ? -6.762 14.873 -3.484 1.00 86.19 205 SER A C 1
ATOM 1699 O O . SER A 1 205 ? -6.193 15.298 -4.488 1.00 86.19 205 SER A O 1
ATOM 1701 N N . PHE A 1 206 ? -6.490 13.667 -2.974 1.00 85.94 206 PHE A N 1
ATOM 1702 C CA . PHE A 1 206 ? -5.486 12.775 -3.549 1.00 85.94 206 PHE A CA 1
ATOM 1703 C C . PHE A 1 206 ? -5.797 12.419 -5.006 1.00 85.94 206 PHE A C 1
ATOM 1705 O O . PHE A 1 206 ? -4.896 12.415 -5.841 1.00 85.94 206 PHE A O 1
ATOM 1712 N N . GLY A 1 207 ? -7.066 12.138 -5.322 1.00 81.00 207 GLY A N 1
ATOM 1713 C CA . GLY A 1 207 ? -7.507 11.833 -6.681 1.00 81.00 207 GLY A CA 1
ATOM 1714 C C . GLY A 1 207 ? -7.274 12.992 -7.649 1.00 81.00 207 GLY A C 1
ATOM 1715 O O . GLY A 1 207 ? -6.713 12.776 -8.719 1.00 81.00 207 GLY A O 1
ATOM 1716 N N . ILE A 1 208 ? -7.637 14.218 -7.258 1.00 85.38 208 ILE A N 1
ATOM 1717 C CA . ILE A 1 208 ? -7.425 15.426 -8.070 1.00 85.38 208 ILE A CA 1
ATOM 1718 C C . ILE A 1 208 ? -5.931 15.645 -8.330 1.00 85.38 208 ILE A C 1
ATOM 1720 O O . ILE A 1 208 ? -5.536 15.798 -9.484 1.00 85.38 208 ILE A O 1
ATOM 1724 N N . TRP A 1 209 ? -5.099 15.593 -7.286 1.00 85.19 209 TRP A N 1
ATOM 1725 C CA . TRP A 1 209 ? -3.645 15.723 -7.426 1.00 85.19 209 TRP A CA 1
ATOM 1726 C C . TRP A 1 209 ? -3.042 14.623 -8.303 1.00 85.19 209 TRP A C 1
ATOM 1728 O O . TRP A 1 209 ? -2.209 14.900 -9.158 1.00 85.19 209 TRP A O 1
ATOM 1738 N N . SER A 1 210 ? -3.499 13.381 -8.148 1.00 80.44 210 SER A N 1
ATOM 1739 C CA . SER A 1 210 ? -3.024 12.258 -8.963 1.00 80.44 210 SER A CA 1
ATOM 1740 C C . SER A 1 210 ? -3.376 12.432 -10.442 1.00 80.44 210 SER A C 1
ATOM 1742 O O . SER A 1 210 ? -2.541 12.173 -11.300 1.00 80.44 210 SER A O 1
ATOM 1744 N N . ILE A 1 211 ? -4.593 12.891 -10.754 1.00 81.75 211 ILE A N 1
ATOM 1745 C CA . ILE A 1 211 ? -5.014 13.164 -12.137 1.00 81.75 211 ILE A CA 1
ATOM 1746 C C . ILE A 1 211 ? -4.197 14.318 -12.727 1.00 81.75 211 ILE A C 1
ATOM 1748 O O . ILE A 1 211 ? -3.734 14.216 -13.858 1.00 81.75 211 ILE A O 1
ATOM 1752 N N . GLN A 1 212 ? -3.987 15.390 -11.959 1.00 84.81 212 GLN A N 1
ATOM 1753 C CA . GLN A 1 212 ? -3.172 16.534 -12.369 1.00 84.81 212 GLN A CA 1
ATOM 1754 C C . GLN A 1 212 ? -1.736 16.096 -12.696 1.00 84.81 212 GLN A C 1
ATOM 1756 O O . GLN A 1 212 ? -1.249 16.411 -13.777 1.00 84.81 212 GLN A O 1
ATOM 1761 N N . LEU A 1 213 ? -1.103 15.286 -11.844 1.00 80.94 213 LEU A N 1
ATOM 1762 C CA . LEU A 1 213 ? 0.225 14.723 -12.113 1.00 80.94 213 LEU A CA 1
ATOM 1763 C C . LEU A 1 213 ? 0.252 13.867 -13.383 1.00 80.94 213 LEU A C 1
ATOM 1765 O O . LEU A 1 213 ? 1.174 13.983 -14.180 1.00 80.94 213 LEU A O 1
ATOM 1769 N N . VAL A 1 214 ? -0.766 13.035 -13.614 1.00 73.88 214 VAL A N 1
ATOM 1770 C CA . VAL A 1 214 ? -0.834 12.220 -14.838 1.00 73.88 214 VAL A CA 1
AT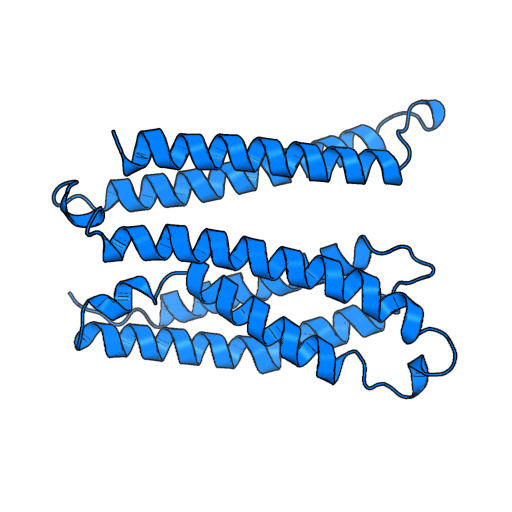OM 1771 C C . VAL A 1 214 ? -0.969 13.090 -16.093 1.00 73.88 214 VAL A C 1
ATOM 1773 O O . VAL A 1 214 ? -0.393 12.761 -17.122 1.00 73.88 214 VAL A O 1
ATOM 1776 N N . ILE A 1 215 ? -1.708 14.198 -16.039 1.00 75.50 215 ILE A N 1
ATOM 1777 C CA . ILE A 1 215 ? -1.888 15.075 -17.204 1.00 75.50 215 ILE A CA 1
ATOM 1778 C C . ILE A 1 215 ? -0.633 15.913 -17.470 1.00 75.50 215 ILE A C 1
ATOM 1780 O O . ILE A 1 215 ? -0.186 15.992 -18.609 1.00 75.50 215 ILE A O 1
ATOM 1784 N N . PHE A 1 216 ? -0.077 16.553 -16.441 1.00 76.38 216 PHE A N 1
ATOM 1785 C CA . PHE A 1 216 ? 0.994 17.534 -16.626 1.00 76.38 216 PHE A CA 1
ATOM 1786 C C . PHE A 1 216 ? 2.394 16.924 -16.661 1.00 76.38 216 PHE A C 1
ATOM 1788 O O . PHE A 1 216 ? 3.242 17.478 -17.342 1.00 76.38 216 PHE A O 1
ATOM 1795 N N . GLU A 1 217 ? 2.642 15.812 -15.964 1.00 69.94 217 GLU A N 1
ATOM 1796 C CA . GLU A 1 217 ? 3.997 15.239 -15.863 1.00 69.94 217 GLU A CA 1
ATOM 1797 C C . GLU A 1 217 ? 4.212 14.026 -16.785 1.00 69.94 217 GLU A C 1
ATOM 1799 O O . GLU A 1 217 ? 5.352 13.673 -17.086 1.00 69.94 217 GLU A O 1
ATOM 1804 N N . LEU A 1 218 ? 3.139 13.346 -17.220 1.00 65.69 218 LEU A N 1
ATOM 1805 C CA . LEU A 1 218 ? 3.238 12.209 -18.153 1.00 65.69 218 LEU A CA 1
ATOM 1806 C C . LEU A 1 218 ? 2.819 12.545 -19.593 1.00 65.69 218 LEU A C 1
ATOM 1808 O O . LEU A 1 218 ? 3.200 11.801 -20.495 1.00 65.69 218 LEU A O 1
ATOM 1812 N N . TYR A 1 219 ? 2.024 13.598 -19.817 1.00 62.81 219 TYR A N 1
ATOM 1813 C CA . TYR A 1 219 ? 1.424 13.895 -21.128 1.00 62.81 219 TYR A CA 1
ATOM 1814 C C . TYR A 1 219 ? 1.862 15.220 -21.770 1.00 62.81 219 TYR A C 1
ATOM 1816 O O . TYR A 1 219 ? 1.830 15.296 -23.000 1.00 62.81 219 TYR A O 1
ATOM 1824 N N . MET A 1 220 ? 2.225 16.243 -20.987 1.00 54.66 220 MET A N 1
ATOM 1825 C CA . MET A 1 220 ? 2.856 17.476 -21.491 1.00 54.66 220 MET A CA 1
ATOM 1826 C C . MET A 1 220 ? 4.374 17.387 -21.382 1.00 54.66 220 MET A C 1
ATOM 1828 O O . MET A 1 220 ? 5.034 18.001 -22.249 1.00 54.66 220 MET A O 1
#

Radius of gyration: 19.97 Å; chains: 1; bounding box: 48×44×50 Å

Sequence (220 aa):
MFGLNYGKALIESIIIVFVLYLITNFINNQIPEDKQLSKKVFKRRSALICFVIVFPIIIGIKFTFETLWLFNSIFLAFNNNAVSFAIITTVFYFFSKKLILKDKRIRASREVHFKKPFIKIFRIFIGITWIIAIIFISIPLLGLERLQGQQPVFVDIFYLGFIWAGFTVVFDMLVTMLINRIRSIEKRIPERPLKYSMFSGGLISFGIWSIQLVIFELYM

Organism: NCBI:txid412755